Protein AF-N4WGN1-F1 (afdb_monomer)

Radius of gyration: 24.21 Å; Cα contacts (8 Å, |Δi|>4): 199; chains: 1; bounding box: 88×65×49 Å

Mean predicted aligned error: 12.46 Å

Organism: Cochliobolus heterostrophus (strain C4 / ATCC 48331 / race T) (NCBI:txid665024)

Sequence (224 aa):
MAHPKIPASVILSPRELKLYKRWQCLHANIRPNEQGYIPTAGEYEDFQQWLKRQDSGYFSDIFDDITGHIAPPTSGTNKSTSNSPVASVCQHTMHPTAAGQLQSRCPVCTIDMHVKYMHVLSQALENAGGRAPSCTLTSSEHQDTVYNAWCKGKIGALKELSVIENMAAQEAEWSARHPEESHEHAQTASKALDLYWAETTGRVEERSRPKRDSAVAFAEDTDF

Foldseek 3Di:
DPQPQQFCVLQDPPVLLVLLQVCCVVPVVDDNVNGRGHDALVSVVVSVVVVCVVVVDPPDPPPPVPVVPPDDPDPDDDDDPDLFDAAQQVRATADCVCRPPHHNDFLQVVLVSLLVLLVSLQVSLVVLPNDDDDPVDDRDPSNPSSVSSNVVSVVSNVVSLVVLVVQQVVSVVVCVVVVPDDPPRHRHSVVNNVVNCCSVVVVVPPPDDDPPPPDDDDDPPDDD

Structure (mmCIF, N/CA/C/O backbone):
data_AF-N4WGN1-F1
#
_entry.id   AF-N4WGN1-F1
#
loop_
_atom_site.group_PDB
_atom_site.id
_atom_site.type_symbol
_atom_site.label_atom_id
_atom_site.label_alt_id
_atom_site.label_comp_id
_atom_site.label_asym_id
_atom_site.label_entity_id
_atom_site.label_seq_id
_atom_site.pdbx_PDB_ins_code
_atom_site.Cartn_x
_atom_site.Cartn_y
_atom_site.Cartn_z
_atom_site.occupancy
_atom_site.B_iso_or_equiv
_atom_site.auth_seq_id
_atom_site.auth_comp_id
_atom_site.auth_asym_id
_atom_site.auth_atom_id
_atom_site.pdbx_PDB_model_num
ATOM 1 N N . MET A 1 1 ? -8.139 22.205 6.250 1.00 35.09 1 MET A N 1
ATOM 2 C CA . MET A 1 1 ? -9.170 21.351 6.878 1.00 35.09 1 MET A CA 1
ATOM 3 C C . MET A 1 1 ? -8.451 20.293 7.694 1.00 35.09 1 MET A C 1
ATOM 5 O O . MET A 1 1 ? -7.560 19.657 7.149 1.00 35.09 1 MET A O 1
ATOM 9 N N . ALA A 1 2 ? -8.734 20.172 8.994 1.00 41.25 2 ALA A N 1
ATOM 10 C CA . ALA A 1 2 ? -8.109 19.147 9.827 1.00 41.25 2 ALA A CA 1
ATOM 11 C C . ALA A 1 2 ? -8.547 17.770 9.313 1.00 41.25 2 ALA A C 1
ATOM 13 O O . ALA A 1 2 ? -9.744 17.509 9.221 1.00 41.25 2 ALA A O 1
ATOM 14 N N . HIS A 1 3 ? -7.600 16.917 8.920 1.00 51.19 3 HIS A N 1
ATOM 15 C CA . HIS A 1 3 ? -7.938 15.556 8.521 1.00 51.19 3 HIS A CA 1
ATOM 16 C C . HIS A 1 3 ? -8.582 14.850 9.722 1.00 51.19 3 HIS A C 1
ATOM 18 O O . HIS A 1 3 ? -7.967 14.839 10.795 1.00 51.19 3 HIS A O 1
ATOM 24 N N . PRO A 1 4 ? -9.800 14.296 9.586 1.00 66.75 4 PRO A N 1
ATOM 25 C CA . PRO A 1 4 ? -10.429 13.574 10.678 1.00 66.75 4 PRO A CA 1
ATOM 26 C C . PRO A 1 4 ? -9.499 12.441 11.109 1.00 66.75 4 PRO A C 1
ATOM 28 O O . PRO A 1 4 ? -8.963 11.696 10.283 1.00 66.75 4 PRO A O 1
ATOM 31 N N . LYS A 1 5 ? -9.245 12.355 12.414 1.00 85.50 5 LYS A N 1
ATOM 32 C CA . LYS A 1 5 ? -8.385 11.321 12.977 1.00 85.50 5 LYS A CA 1
ATOM 33 C C . LYS A 1 5 ? -9.174 10.011 13.027 1.00 85.50 5 LYS A C 1
ATOM 35 O O . LYS A 1 5 ? -9.940 9.776 13.955 1.00 85.50 5 LYS A O 1
ATOM 40 N N . ILE A 1 6 ? -9.026 9.191 11.991 1.00 91.56 6 ILE A N 1
ATOM 41 C CA . ILE A 1 6 ? -9.774 7.938 11.840 1.00 91.56 6 ILE A CA 1
ATOM 42 C C . ILE A 1 6 ? -9.165 6.863 12.752 1.00 91.56 6 ILE A C 1
ATOM 44 O O . ILE A 1 6 ? -7.964 6.602 12.633 1.00 91.56 6 ILE A O 1
ATOM 48 N N . PRO A 1 7 ? -9.938 6.227 13.648 1.00 93.50 7 PRO A N 1
ATOM 49 C CA . PRO A 1 7 ? -9.414 5.201 14.544 1.00 93.50 7 PRO A CA 1
ATOM 50 C C . PRO A 1 7 ? -9.049 3.914 13.787 1.00 93.50 7 PRO A C 1
ATOM 52 O O . PRO A 1 7 ? -9.767 3.473 12.893 1.00 93.50 7 PRO A O 1
ATOM 55 N N . ALA A 1 8 ? -7.956 3.258 14.184 1.00 94.12 8 ALA A N 1
ATOM 56 C CA . ALA A 1 8 ? -7.529 1.983 13.596 1.00 94.12 8 ALA A CA 1
ATOM 57 C C . ALA A 1 8 ? -8.477 0.814 13.912 1.00 94.12 8 ALA A C 1
ATOM 59 O O . ALA A 1 8 ? -8.426 -0.209 13.234 1.00 94.12 8 ALA A O 1
ATOM 60 N N . SER A 1 9 ? -9.379 0.968 14.890 1.00 93.94 9 SER A N 1
ATOM 61 C CA . SER A 1 9 ? -10.427 -0.016 15.207 1.00 93.94 9 SER A CA 1
ATOM 62 C C . SER A 1 9 ? -11.393 -0.285 14.050 1.00 93.94 9 SER A C 1
ATOM 64 O O . SER A 1 9 ? -12.179 -1.219 14.125 1.00 93.94 9 SER A O 1
ATOM 66 N N . VAL A 1 10 ? -11.355 0.535 12.995 1.00 93.50 10 VAL A N 1
ATOM 67 C CA . VAL A 1 10 ? -12.093 0.307 11.745 1.00 93.50 10 VAL A CA 1
ATOM 68 C C . VAL A 1 10 ? -11.624 -0.960 11.025 1.00 93.50 10 VAL A C 1
ATOM 70 O O . VAL A 1 10 ? -12.437 -1.630 10.399 1.00 93.50 10 VAL A O 1
ATOM 73 N N . ILE A 1 11 ? -10.329 -1.282 11.101 1.00 94.19 11 ILE A N 1
ATOM 74 C CA . ILE A 1 11 ? -9.733 -2.431 10.397 1.00 94.19 11 ILE A CA 1
ATOM 75 C C . ILE A 1 11 ? -9.047 -3.433 11.327 1.00 94.19 11 ILE A C 1
ATOM 77 O O . ILE A 1 11 ? -8.778 -4.554 10.912 1.00 94.19 11 ILE A O 1
ATOM 81 N N . LEU A 1 12 ? -8.736 -3.041 12.566 1.00 94.31 12 LEU A N 1
ATOM 82 C CA . LEU A 1 12 ? -8.074 -3.893 13.550 1.00 94.31 12 LEU A CA 1
ATOM 83 C C . LEU A 1 12 ? -9.066 -4.367 14.608 1.00 94.31 12 LEU A C 1
ATOM 85 O O . LEU A 1 12 ? -9.817 -3.568 15.175 1.00 94.31 12 LEU A O 1
ATOM 89 N N . SER A 1 13 ? -8.992 -5.649 14.962 1.00 92.81 13 SER A N 1
ATOM 90 C CA . SER A 1 13 ? -9.710 -6.182 16.119 1.00 92.81 13 SER A CA 1
ATOM 91 C C . SER A 1 13 ? -9.238 -5.526 17.431 1.00 92.81 13 SER A C 1
ATOM 93 O O . SER A 1 13 ? -8.125 -4.998 17.508 1.00 92.81 13 SER A O 1
ATOM 95 N N . PRO A 1 14 ? -10.012 -5.602 18.533 1.00 93.06 14 PRO A N 1
ATOM 96 C CA . PRO A 1 14 ? -9.581 -5.064 19.827 1.00 93.06 14 PRO A CA 1
ATOM 97 C C . PRO A 1 14 ? -8.246 -5.635 20.332 1.00 93.06 14 PRO A C 1
ATOM 99 O O . PRO A 1 14 ? -7.502 -4.941 21.030 1.00 93.06 14 PRO A O 1
ATOM 102 N N . ARG A 1 15 ? -7.927 -6.892 19.985 1.00 91.81 15 ARG A N 1
ATOM 103 C CA . ARG A 1 15 ? -6.642 -7.530 20.311 1.00 91.81 15 ARG A CA 1
ATOM 104 C C . ARG A 1 15 ? -5.514 -6.922 19.480 1.00 91.81 15 ARG A C 1
ATOM 106 O O . ARG A 1 15 ? -4.517 -6.485 20.051 1.00 91.81 15 ARG A O 1
ATOM 113 N N . GLU A 1 16 ? -5.689 -6.849 18.165 1.00 93.19 16 GLU A N 1
ATOM 114 C CA . GLU A 1 16 ? -4.695 -6.268 17.257 1.00 93.19 16 GLU A CA 1
ATOM 115 C C . GLU A 1 16 ? -4.473 -4.786 17.532 1.00 93.19 16 GLU A C 1
ATOM 117 O O . GLU A 1 16 ? -3.339 -4.338 17.497 1.00 93.19 16 GLU A O 1
ATOM 122 N N . LEU A 1 17 ? -5.505 -4.027 17.899 1.00 93.88 17 LEU A N 1
ATOM 123 C CA . LEU A 1 17 ? -5.371 -2.609 18.224 1.00 93.88 17 LEU A CA 1
ATOM 124 C C . LEU A 1 17 ? -4.451 -2.370 19.431 1.00 93.88 17 LEU A C 1
ATOM 126 O O . LEU A 1 17 ? -3.669 -1.418 19.434 1.00 93.88 17 LEU A O 1
ATOM 130 N N . LYS A 1 18 ? -4.520 -3.227 20.459 1.00 92.75 18 LYS A N 1
ATOM 131 C CA . LYS A 1 18 ? -3.599 -3.161 21.609 1.00 92.75 18 LYS A CA 1
ATOM 132 C C . LYS A 1 18 ? -2.160 -3.430 21.170 1.00 92.75 18 LYS A C 1
ATOM 134 O O . LYS A 1 18 ? -1.250 -2.710 21.576 1.00 92.75 18 LYS A O 1
ATOM 139 N N . LEU A 1 19 ? -1.970 -4.444 20.328 1.00 93.31 19 LEU A N 1
ATOM 140 C CA . LEU A 1 19 ? -0.666 -4.807 19.777 1.00 93.31 19 LEU A CA 1
ATOM 141 C C . LEU A 1 19 ? -0.118 -3.721 18.844 1.00 93.31 19 LEU A C 1
ATOM 143 O O . LEU A 1 19 ? 1.059 -3.392 18.925 1.00 93.31 19 LEU A O 1
ATOM 147 N N . TYR A 1 20 ? -0.973 -3.100 18.039 1.00 94.25 20 TYR A N 1
ATOM 148 C CA . TYR A 1 20 ? -0.612 -2.026 17.126 1.00 94.25 20 TYR A CA 1
ATOM 149 C C . TYR A 1 20 ? -0.161 -0.775 17.875 1.00 94.25 20 TYR A C 1
ATOM 151 O O . TYR A 1 20 ? 0.894 -0.234 17.570 1.00 94.25 20 TYR A O 1
ATOM 159 N N . LYS A 1 21 ? -0.879 -0.360 18.927 1.00 92.31 21 LYS A N 1
ATOM 160 C CA . LYS A 1 21 ? -0.432 0.747 19.794 1.00 92.31 21 LYS A CA 1
ATOM 161 C C . LYS A 1 21 ? 0.932 0.461 20.429 1.00 92.31 21 LYS A C 1
ATOM 163 O O . LYS A 1 21 ? 1.786 1.344 20.477 1.00 92.31 21 LYS A O 1
ATOM 168 N N . ARG A 1 22 ? 1.163 -0.781 20.876 1.00 91.00 22 ARG A N 1
ATOM 169 C CA . ARG A 1 22 ? 2.474 -1.215 21.383 1.00 91.00 22 ARG A CA 1
ATOM 170 C C . ARG A 1 22 ? 3.545 -1.123 20.295 1.00 91.00 22 ARG A C 1
ATOM 172 O O . ARG A 1 22 ? 4.608 -0.573 20.555 1.00 91.00 22 ARG A O 1
ATOM 179 N N . TRP A 1 23 ? 3.260 -1.611 19.092 1.00 93.12 23 TRP A N 1
ATOM 180 C CA . TRP A 1 23 ? 4.173 -1.522 17.955 1.00 93.12 23 TRP A CA 1
ATOM 181 C C . TRP A 1 23 ? 4.496 -0.063 17.596 1.00 93.12 23 TRP A C 1
ATOM 183 O O . TRP A 1 23 ? 5.668 0.279 17.475 1.00 93.12 23 TRP A O 1
ATOM 193 N N . GLN A 1 24 ? 3.501 0.829 17.546 1.00 92.94 24 GLN A N 1
ATOM 194 C CA . GLN A 1 24 ? 3.705 2.260 17.283 1.00 92.94 24 GLN A CA 1
ATOM 195 C C . GLN A 1 24 ? 4.613 2.923 18.328 1.00 92.94 24 GLN A C 1
ATOM 197 O O . GLN A 1 24 ? 5.459 3.747 17.981 1.00 92.94 24 GLN A O 1
ATOM 202 N N . CYS A 1 25 ? 4.458 2.545 19.600 1.00 88.25 25 CYS A N 1
ATOM 203 C CA . CYS A 1 25 ? 5.294 3.039 20.691 1.00 88.25 25 CYS A CA 1
ATOM 204 C C . CYS A 1 25 ? 6.756 2.581 20.574 1.00 88.25 25 CYS A C 1
ATOM 206 O O . CYS A 1 25 ? 7.651 3.313 20.983 1.00 88.25 25 CYS A O 1
ATOM 208 N N . LEU A 1 26 ? 6.994 1.374 20.055 1.00 87.12 26 LEU A N 1
ATOM 209 C CA . LEU A 1 26 ? 8.328 0.771 19.979 1.00 87.12 26 LEU A CA 1
ATOM 210 C C . LEU A 1 26 ? 9.065 1.096 18.675 1.00 87.12 26 LEU A C 1
ATOM 212 O O . LEU A 1 26 ? 10.285 1.219 18.685 1.00 87.12 26 LEU A O 1
ATOM 216 N N . HIS A 1 27 ? 8.340 1.205 17.561 1.00 83.75 27 HIS A N 1
ATOM 217 C CA . HIS A 1 27 ? 8.932 1.188 16.221 1.00 83.75 27 HIS A CA 1
ATOM 218 C C . HIS A 1 27 ? 8.622 2.429 15.382 1.00 83.75 27 HIS A C 1
ATOM 220 O O . HIS A 1 27 ? 9.388 2.741 14.477 1.00 83.75 27 HIS A O 1
ATOM 226 N N . ALA A 1 28 ? 7.539 3.155 15.673 1.00 76.12 28 ALA A N 1
ATOM 227 C CA . ALA A 1 28 ? 7.098 4.269 14.832 1.00 76.12 28 ALA A CA 1
ATOM 228 C C . ALA A 1 28 ? 7.427 5.657 15.414 1.00 76.12 28 ALA A C 1
ATOM 230 O O . ALA A 1 28 ? 7.180 6.664 14.757 1.00 76.12 28 ALA A O 1
ATOM 231 N N . ASN A 1 29 ? 7.970 5.738 16.640 1.00 73.50 29 ASN A N 1
ATOM 232 C CA . ASN A 1 29 ? 8.233 6.999 17.360 1.00 73.50 29 ASN A CA 1
ATOM 233 C C . ASN A 1 29 ? 7.021 7.957 17.391 1.00 73.50 29 ASN A C 1
ATOM 235 O O . ASN A 1 29 ? 7.167 9.177 17.494 1.00 73.50 29 ASN A O 1
ATOM 239 N N . ILE A 1 30 ? 5.808 7.403 17.305 1.00 80.38 30 ILE A N 1
ATOM 240 C CA . ILE A 1 30 ? 4.565 8.170 17.270 1.00 80.38 30 ILE A CA 1
ATOM 241 C C . ILE A 1 30 ? 4.235 8.634 18.685 1.00 80.38 30 ILE A C 1
ATOM 243 O O . ILE A 1 30 ? 4.228 7.845 19.640 1.00 80.38 30 ILE A O 1
ATOM 247 N N . ARG A 1 31 ? 3.911 9.923 18.817 1.00 81.62 31 ARG A N 1
ATOM 248 C CA . ARG A 1 31 ? 3.525 10.517 20.099 1.00 81.62 31 ARG A CA 1
ATOM 249 C C . ARG A 1 31 ? 2.298 9.800 20.672 1.00 81.62 31 ARG A C 1
ATOM 251 O O . ARG A 1 31 ? 1.398 9.446 19.913 1.00 81.62 31 ARG A O 1
ATOM 258 N N . PRO A 1 32 ? 2.170 9.651 22.001 1.00 80.75 32 PRO A N 1
ATOM 259 C CA . PRO A 1 32 ? 1.036 8.941 22.603 1.00 80.75 32 PRO A CA 1
ATOM 260 C C . PRO A 1 32 ? -0.354 9.447 22.167 1.00 80.75 32 PRO A C 1
ATOM 262 O O . PRO A 1 32 ? -1.299 8.670 22.078 1.00 80.75 32 PRO A O 1
ATOM 265 N N . ASN A 1 33 ? -0.483 10.739 21.848 1.00 82.56 33 ASN A N 1
ATOM 266 C CA . ASN A 1 33 ? -1.722 11.377 21.379 1.00 82.56 33 ASN A CA 1
ATOM 267 C C . ASN A 1 33 ? -2.035 11.155 19.879 1.00 82.56 33 ASN A C 1
ATOM 269 O O . ASN A 1 33 ? -3.104 11.552 19.400 1.00 82.56 33 ASN A O 1
ATOM 273 N N . GLU A 1 34 ? -1.104 10.553 19.145 1.00 83.94 34 GLU A N 1
ATOM 274 C CA . GLU A 1 34 ? -1.163 10.216 17.719 1.00 83.94 34 GLU A CA 1
ATOM 275 C C . GLU A 1 34 ? -1.257 8.693 17.495 1.00 83.94 34 GLU A C 1
ATOM 277 O O . GLU A 1 34 ? -1.354 8.231 16.361 1.00 83.94 34 GLU A O 1
ATOM 282 N N . GLN A 1 35 ? -1.282 7.900 18.570 1.00 88.12 35 GLN A N 1
ATOM 283 C CA . GLN A 1 35 ? -1.395 6.444 18.501 1.00 88.12 35 GLN A CA 1
ATOM 284 C C . GLN A 1 35 ? -2.842 5.970 18.321 1.00 88.12 35 GLN A C 1
ATOM 286 O O . GLN A 1 35 ? -3.801 6.590 18.784 1.00 88.12 35 GLN A O 1
ATOM 291 N N . GLY A 1 36 ? -3.002 4.797 17.705 1.00 89.94 36 GLY A N 1
ATOM 292 C CA . GLY A 1 36 ? -4.296 4.138 17.522 1.00 89.94 36 GLY A CA 1
ATOM 293 C C . GLY A 1 36 ? -5.150 4.688 16.381 1.00 89.94 36 GLY A C 1
ATOM 294 O O . GLY A 1 36 ? -6.318 4.309 16.279 1.00 89.94 36 GLY A O 1
ATOM 295 N N . TYR A 1 37 ? -4.591 5.548 15.529 1.00 93.50 37 TYR A N 1
ATOM 296 C CA . TYR A 1 37 ? -5.215 5.946 14.269 1.00 93.50 37 TYR A CA 1
ATOM 297 C C . TYR A 1 37 ? -4.831 5.011 13.136 1.00 93.50 37 TYR A C 1
ATOM 299 O O . TYR A 1 37 ? -3.880 4.241 13.239 1.00 93.50 37 TYR A O 1
ATOM 307 N N . ILE A 1 38 ? -5.617 5.075 12.069 1.00 93.88 38 ILE A N 1
ATOM 308 C CA . ILE A 1 38 ? -5.486 4.199 10.919 1.00 93.88 38 ILE A CA 1
ATOM 309 C C . ILE A 1 38 ? -4.063 4.241 10.318 1.00 93.88 38 ILE A C 1
ATOM 311 O O . ILE A 1 38 ? -3.572 5.341 10.037 1.00 93.88 38 ILE A O 1
ATOM 315 N N . PRO A 1 39 ? -3.418 3.075 10.109 1.00 93.69 39 PRO A N 1
ATOM 316 C CA . PRO A 1 39 ? -2.085 2.999 9.515 1.00 93.69 39 PRO A CA 1
ATOM 317 C C . PRO A 1 39 ? -2.084 3.462 8.056 1.00 93.69 39 PRO A C 1
ATOM 319 O O . PRO A 1 39 ? -3.102 3.426 7.370 1.00 93.69 39 PRO A O 1
ATOM 322 N N . THR A 1 40 ? -0.920 3.849 7.554 1.00 93.75 40 THR A N 1
ATOM 323 C CA . THR A 1 40 ? -0.604 3.812 6.120 1.00 93.75 40 THR A CA 1
ATOM 324 C C . THR A 1 40 ? -0.417 2.366 5.646 1.00 93.75 40 THR A C 1
ATOM 326 O O . THR A 1 40 ? -0.246 1.462 6.460 1.00 93.75 40 THR A O 1
ATOM 329 N N . ALA A 1 41 ? -0.414 2.122 4.332 1.00 95.12 41 ALA A N 1
ATOM 330 C CA . ALA A 1 41 ? -0.148 0.777 3.807 1.00 95.12 41 ALA A CA 1
ATOM 331 C C . ALA A 1 41 ? 1.227 0.245 4.270 1.00 95.12 41 ALA A C 1
ATOM 333 O O . ALA A 1 41 ? 1.318 -0.903 4.693 1.00 95.12 41 ALA A O 1
ATOM 334 N N . GLY A 1 42 ? 2.242 1.124 4.296 1.00 93.25 42 GLY A N 1
ATOM 335 C CA . GLY A 1 42 ? 3.575 0.877 4.866 1.00 93.25 42 GLY A CA 1
ATOM 336 C C . GLY A 1 42 ? 3.530 0.387 6.306 1.00 93.25 42 GLY A C 1
ATOM 337 O O . GLY A 1 42 ? 3.960 -0.723 6.604 1.00 93.25 42 GLY A O 1
ATOM 338 N N . GLU A 1 43 ? 2.946 1.200 7.186 1.00 93.31 43 GLU A N 1
ATOM 339 C CA . GLU A 1 43 ? 2.832 0.868 8.609 1.00 93.31 43 GLU A CA 1
ATOM 340 C C . GLU A 1 43 ? 1.997 -0.390 8.850 1.00 93.31 43 GLU A C 1
ATOM 342 O O . GLU A 1 43 ? 2.274 -1.138 9.783 1.00 93.31 43 GLU A O 1
ATOM 347 N N . TYR A 1 44 ? 0.961 -0.621 8.037 1.00 95.50 44 TYR A N 1
ATOM 348 C CA . TYR A 1 44 ? 0.146 -1.823 8.144 1.00 95.50 44 TYR A CA 1
ATOM 349 C C . TYR A 1 44 ? 0.971 -3.069 7.815 1.00 95.50 44 TYR A C 1
ATOM 351 O O . TYR A 1 44 ? 0.960 -4.012 8.598 1.00 95.50 44 TYR A O 1
ATOM 359 N N . GLU A 1 45 ? 1.724 -3.068 6.716 1.00 95.12 45 GLU A N 1
ATOM 360 C CA . GLU A 1 45 ? 2.589 -4.194 6.344 1.00 95.12 45 GLU A CA 1
ATOM 361 C C . GLU A 1 45 ? 3.705 -4.422 7.367 1.00 95.12 45 GLU A C 1
ATOM 363 O O . GLU A 1 45 ? 3.910 -5.557 7.794 1.00 95.12 45 GLU A O 1
ATOM 368 N N . ASP A 1 46 ? 4.371 -3.361 7.833 1.00 93.31 46 ASP A N 1
ATOM 369 C CA . ASP A 1 46 ? 5.397 -3.463 8.879 1.00 93.31 46 ASP A CA 1
ATOM 370 C C . ASP A 1 46 ? 4.826 -4.065 10.172 1.00 93.31 46 ASP A C 1
ATOM 372 O O . ASP A 1 46 ? 5.436 -4.940 10.795 1.00 93.31 46 ASP A O 1
ATOM 376 N N . PHE A 1 47 ? 3.620 -3.642 10.558 1.00 94.25 47 PHE A N 1
ATOM 377 C CA . PHE A 1 47 ? 2.916 -4.201 11.703 1.00 94.25 47 PHE A CA 1
ATOM 378 C C . PHE A 1 47 ? 2.533 -5.672 11.494 1.00 94.25 47 PHE A C 1
ATOM 380 O O . PHE A 1 47 ? 2.717 -6.479 12.404 1.00 94.25 47 PHE A O 1
ATOM 387 N N . GLN A 1 48 ? 2.039 -6.048 10.312 1.00 94.12 48 GLN A N 1
ATOM 388 C CA . GLN A 1 48 ? 1.694 -7.438 9.996 1.00 94.12 48 GLN A CA 1
ATOM 389 C C . GLN A 1 48 ? 2.928 -8.347 10.010 1.00 94.12 48 GLN A C 1
ATOM 391 O O . GLN A 1 48 ? 2.874 -9.464 10.525 1.00 94.12 48 GLN A O 1
ATOM 396 N N . GLN A 1 49 ? 4.067 -7.873 9.504 1.00 91.12 49 GLN A N 1
ATOM 397 C CA . GLN A 1 49 ? 5.332 -8.604 9.583 1.00 91.12 49 GLN A CA 1
ATOM 398 C C . GLN A 1 49 ? 5.805 -8.756 11.028 1.00 91.12 49 GLN A C 1
ATOM 400 O O . GLN A 1 49 ? 6.217 -9.844 11.430 1.00 91.12 49 GLN A O 1
ATOM 405 N N . TRP A 1 50 ? 5.698 -7.696 11.831 1.00 91.62 50 TRP A N 1
ATOM 406 C CA . TRP A 1 50 ? 6.002 -7.763 13.257 1.00 91.62 50 TRP A CA 1
ATOM 407 C C . TRP A 1 50 ? 5.090 -8.757 13.990 1.00 91.62 50 TRP A C 1
ATOM 409 O O . TRP A 1 50 ? 5.593 -9.576 14.755 1.00 91.62 50 TRP A O 1
ATOM 419 N N . LEU A 1 51 ? 3.781 -8.760 13.714 1.00 91.00 51 LEU A N 1
ATOM 420 C CA . LEU A 1 51 ? 2.844 -9.733 14.284 1.00 91.00 51 LEU A CA 1
ATOM 421 C C . LEU A 1 51 ? 3.233 -11.171 13.937 1.00 91.00 51 LEU A C 1
ATOM 423 O O . LEU A 1 51 ? 3.273 -12.010 14.832 1.00 91.00 51 LEU A O 1
ATOM 427 N N . LYS A 1 52 ? 3.576 -11.448 12.674 1.00 89.12 52 LYS A N 1
ATOM 428 C CA . LYS A 1 52 ? 4.014 -12.784 12.238 1.00 89.12 52 LYS A CA 1
ATOM 429 C C . LYS A 1 52 ? 5.252 -13.266 12.996 1.00 89.12 52 LYS A C 1
ATOM 431 O O . LYS A 1 52 ? 5.293 -14.425 13.382 1.00 89.12 52 LYS A O 1
ATOM 436 N N . ARG A 1 53 ? 6.218 -12.378 13.264 1.00 86.25 53 ARG A N 1
ATOM 437 C CA . ARG A 1 53 ? 7.418 -12.692 14.069 1.00 86.25 53 ARG A CA 1
ATOM 438 C C . ARG A 1 53 ? 7.108 -12.936 15.547 1.00 86.25 53 ARG A C 1
ATOM 440 O O . ARG A 1 53 ? 7.856 -13.618 16.230 1.00 86.25 53 ARG A O 1
ATOM 447 N N . GLN A 1 54 ? 6.036 -12.344 16.070 1.00 82.06 54 GLN A N 1
ATOM 448 C CA . GLN A 1 54 ? 5.592 -12.604 17.442 1.00 82.06 54 GLN A CA 1
ATOM 449 C C . GLN A 1 54 ? 4.794 -13.914 17.543 1.00 82.06 54 GLN A C 1
ATOM 451 O O . GLN A 1 54 ? 4.865 -14.594 18.563 1.00 82.06 54 GLN A O 1
ATOM 456 N N . ASP A 1 55 ? 4.034 -14.258 16.500 1.00 73.00 55 ASP A N 1
ATOM 457 C CA . ASP A 1 55 ? 3.190 -15.460 16.447 1.00 73.00 55 ASP A CA 1
ATOM 458 C C . ASP A 1 55 ? 3.964 -16.720 16.023 1.00 73.00 55 ASP A C 1
ATOM 460 O O . ASP A 1 55 ? 3.553 -17.832 16.343 1.00 73.00 55 ASP A O 1
ATOM 464 N N . SER A 1 56 ? 5.134 -16.570 15.387 1.00 63.56 56 SER A N 1
ATOM 465 C CA . SER A 1 56 ? 6.038 -17.682 15.043 1.00 63.56 56 SER A CA 1
ATOM 466 C C . SER A 1 56 ? 6.632 -18.406 16.259 1.00 63.56 56 SER A C 1
ATOM 468 O O . SER A 1 56 ? 7.320 -19.414 16.102 1.00 63.56 56 SER A O 1
ATOM 470 N N . GLY A 1 57 ? 6.313 -17.952 17.473 1.00 51.41 57 GLY A N 1
ATOM 471 C CA . GLY A 1 57 ? 6.645 -18.633 18.711 1.00 51.41 57 GLY A CA 1
ATOM 472 C C . GLY A 1 57 ? 8.111 -18.481 19.111 1.00 51.41 57 GLY A C 1
ATOM 473 O O . GLY A 1 57 ? 9.000 -18.189 18.323 1.00 51.41 57 GLY A O 1
ATOM 474 N N . TYR A 1 58 ? 8.329 -18.711 20.396 1.00 51.19 58 TYR A N 1
ATOM 475 C CA . TYR A 1 58 ? 9.547 -18.674 21.210 1.00 51.19 58 TYR A CA 1
ATOM 476 C C . TYR A 1 58 ? 10.775 -19.491 20.697 1.00 51.19 58 TYR A C 1
ATOM 478 O O . TYR A 1 58 ? 11.631 -19.842 21.500 1.00 51.19 58 TYR A O 1
ATOM 486 N N . PHE A 1 59 ? 10.898 -19.823 19.401 1.00 44.44 59 PHE A N 1
ATOM 487 C CA . PHE A 1 59 ? 11.8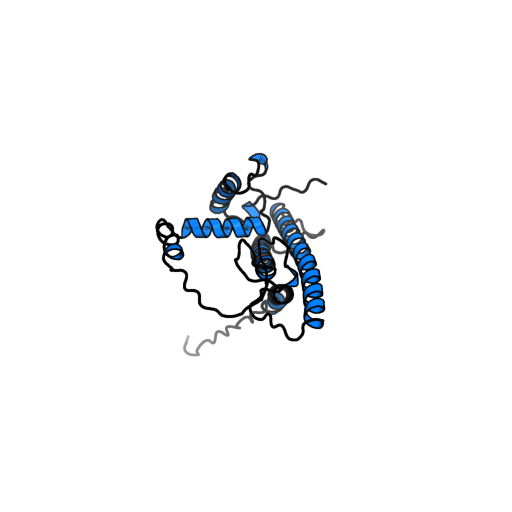92 -20.790 18.896 1.00 44.44 59 PHE A CA 1
ATOM 488 C C . PHE A 1 59 ? 12.588 -20.497 17.548 1.00 44.44 59 PHE A C 1
ATOM 490 O O . PHE A 1 59 ? 13.446 -21.292 17.171 1.00 44.44 59 PHE A O 1
ATOM 497 N N . SER A 1 60 ? 12.313 -19.407 16.823 1.00 47.59 60 SER A N 1
ATOM 498 C CA . SER A 1 60 ? 13.019 -19.135 15.546 1.00 47.59 60 SER A CA 1
ATOM 499 C C . SER A 1 60 ? 14.295 -18.291 15.681 1.00 47.59 60 SER A C 1
ATOM 501 O O . SER A 1 60 ? 15.206 -18.422 14.869 1.00 47.59 60 SER A O 1
ATOM 503 N N . ASP A 1 61 ? 14.424 -17.483 16.735 1.00 45.09 61 ASP A N 1
ATOM 504 C CA . ASP A 1 61 ? 15.445 -16.421 16.793 1.00 45.09 61 ASP A CA 1
ATOM 505 C C . ASP A 1 61 ? 16.783 -16.849 17.432 1.00 45.09 61 ASP A C 1
ATOM 507 O O . ASP A 1 61 ? 17.587 -16.002 17.813 1.00 45.09 61 ASP A O 1
ATOM 511 N N . ILE A 1 62 ? 17.053 -18.155 17.565 1.00 52.22 62 ILE A N 1
ATOM 512 C CA . ILE A 1 62 ? 18.354 -18.645 18.071 1.00 52.22 62 ILE A CA 1
ATOM 513 C C . ILE A 1 62 ? 19.248 -19.217 16.954 1.00 52.22 62 ILE A C 1
ATOM 515 O O . ILE A 1 62 ? 20.446 -19.370 17.176 1.00 52.22 62 ILE A O 1
ATOM 519 N N . PHE A 1 63 ? 18.739 -19.478 15.741 1.00 49.75 63 PHE A N 1
ATOM 520 C CA . PHE A 1 63 ? 19.529 -20.222 14.741 1.00 49.75 63 PHE A CA 1
ATOM 521 C C . PHE A 1 63 ? 19.698 -19.600 13.350 1.00 49.75 63 PHE A C 1
ATOM 523 O O . PHE A 1 63 ? 20.576 -20.065 12.625 1.00 49.75 63 PHE A O 1
ATOM 530 N N . ASP A 1 64 ? 18.995 -18.526 12.981 1.00 51.31 64 ASP A N 1
ATOM 531 C CA . ASP A 1 64 ? 19.192 -17.936 11.642 1.00 51.31 64 ASP A CA 1
ATOM 532 C C . ASP A 1 64 ? 20.399 -16.980 11.536 1.00 51.31 64 ASP A C 1
ATOM 534 O O . ASP A 1 64 ? 20.859 -16.699 10.430 1.00 51.31 64 ASP A O 1
ATOM 538 N N . ASP A 1 65 ? 20.990 -16.550 12.658 1.00 53.09 65 ASP A N 1
ATOM 539 C CA . ASP A 1 65 ? 22.108 -15.584 12.674 1.00 53.09 65 ASP A CA 1
ATOM 540 C C . ASP A 1 65 ? 23.514 -16.226 12.636 1.00 53.09 65 ASP A C 1
ATOM 542 O O . ASP A 1 65 ? 24.525 -15.534 12.647 1.00 53.09 65 ASP A O 1
ATOM 546 N N . ILE A 1 66 ? 23.633 -17.559 12.583 1.00 54.97 66 ILE A N 1
ATOM 547 C CA . ILE A 1 66 ? 24.957 -18.227 12.589 1.00 54.97 66 ILE A CA 1
ATOM 548 C C . ILE A 1 66 ? 25.283 -18.882 11.240 1.00 54.97 66 ILE A C 1
ATOM 550 O O . ILE A 1 66 ? 26.452 -18.993 10.861 1.00 54.97 66 ILE A O 1
ATOM 554 N N . THR A 1 67 ? 24.277 -19.248 10.447 1.00 56.69 67 THR A N 1
ATOM 555 C CA . THR A 1 67 ? 24.487 -19.970 9.181 1.00 56.69 67 THR A CA 1
ATOM 556 C C . THR A 1 67 ? 25.131 -19.092 8.097 1.00 56.69 67 THR A C 1
ATOM 558 O O . THR A 1 67 ? 25.855 -19.599 7.243 1.00 56.69 67 THR A O 1
ATOM 561 N N . GLY A 1 68 ? 24.953 -17.766 8.167 1.00 54.50 68 GLY A N 1
ATOM 562 C CA . GLY A 1 68 ? 25.567 -16.803 7.241 1.00 54.50 68 GLY A CA 1
ATOM 563 C C . GLY A 1 68 ? 27.057 -16.515 7.484 1.00 54.50 68 GLY A C 1
ATOM 564 O O . GLY A 1 68 ? 27.716 -15.962 6.606 1.00 54.50 68 GLY A O 1
ATOM 565 N N . HIS A 1 69 ? 27.614 -16.907 8.636 1.00 57.09 69 HIS A N 1
ATOM 566 C CA . HIS A 1 69 ? 28.994 -16.581 9.026 1.00 57.09 69 HIS A CA 1
ATOM 567 C C . HIS A 1 69 ? 29.997 -17.741 8.873 1.00 57.09 69 HIS A C 1
ATOM 569 O O . HIS A 1 69 ? 31.179 -17.558 9.161 1.00 57.09 69 HIS A O 1
ATOM 575 N N . ILE A 1 70 ? 29.563 -18.920 8.403 1.00 57.84 70 ILE A N 1
ATOM 576 C CA . ILE A 1 70 ? 30.410 -20.132 8.290 1.00 57.84 70 ILE A CA 1
ATOM 577 C C . ILE A 1 70 ? 30.787 -20.465 6.829 1.00 57.84 70 ILE A C 1
ATOM 579 O O . ILE A 1 70 ? 31.493 -21.437 6.571 1.00 57.84 70 ILE A O 1
ATOM 583 N N . ALA A 1 71 ? 30.398 -19.655 5.841 1.00 44.66 71 ALA A N 1
ATOM 584 C CA . ALA A 1 71 ? 30.884 -19.853 4.475 1.00 44.66 71 ALA A CA 1
ATOM 585 C C . ALA A 1 71 ? 32.295 -19.240 4.305 1.00 44.66 71 ALA A C 1
ATOM 587 O O . ALA A 1 71 ? 32.451 -18.026 4.463 1.00 44.66 71 ALA A O 1
ATOM 588 N N . PRO A 1 72 ? 33.334 -20.028 3.958 1.00 47.88 72 PRO A N 1
ATOM 589 C CA . PRO A 1 72 ? 34.619 -19.468 3.560 1.00 47.88 72 PRO A CA 1
ATOM 590 C C . PRO A 1 72 ? 34.455 -18.688 2.245 1.00 47.88 72 PRO A C 1
ATOM 592 O O . PRO A 1 72 ? 33.654 -19.100 1.398 1.00 47.88 72 PRO A O 1
ATOM 595 N N . PRO A 1 73 ? 35.223 -17.603 2.019 1.00 46.50 73 PRO A N 1
ATOM 596 C CA . PRO A 1 73 ? 35.187 -16.860 0.768 1.00 46.50 73 PRO A CA 1
ATOM 597 C C . PRO A 1 73 ? 35.773 -17.738 -0.340 1.00 46.50 73 PRO A C 1
ATOM 599 O O . PRO A 1 73 ? 36.978 -17.763 -0.584 1.00 46.50 73 PRO A O 1
ATOM 602 N N . THR A 1 74 ? 34.917 -18.508 -1.002 1.00 44.47 74 THR A N 1
ATOM 603 C CA . THR A 1 74 ? 35.272 -19.195 -2.236 1.00 44.47 74 THR A CA 1
ATOM 604 C C . THR A 1 74 ? 35.068 -18.211 -3.372 1.00 44.47 74 THR A C 1
ATOM 606 O O . THR A 1 74 ? 33.967 -17.976 -3.860 1.00 44.47 74 THR A O 1
ATOM 609 N N . SER A 1 75 ? 36.180 -17.589 -3.750 1.00 53.38 75 SER A N 1
ATOM 610 C CA . SER A 1 7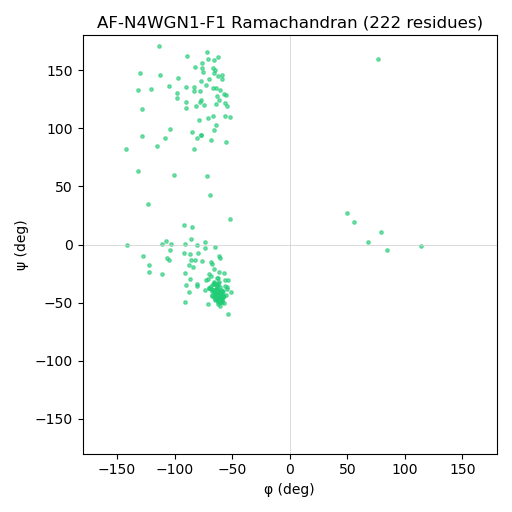5 ? 36.361 -16.828 -4.978 1.00 53.38 75 SER A CA 1
ATOM 611 C C . SER A 1 75 ? 36.020 -17.710 -6.184 1.00 53.38 75 SER A C 1
ATOM 613 O O . SER A 1 75 ? 36.879 -18.393 -6.735 1.00 53.38 75 SER A O 1
ATOM 615 N N . GLY A 1 76 ? 34.745 -17.719 -6.562 1.00 40.09 76 GLY A N 1
ATOM 616 C CA . GLY A 1 76 ? 34.224 -18.320 -7.783 1.00 40.09 76 GLY A CA 1
ATOM 617 C C . GLY A 1 76 ? 33.820 -17.217 -8.747 1.00 40.09 76 GLY A C 1
ATOM 618 O O . GLY A 1 76 ? 32.711 -16.697 -8.692 1.00 40.09 76 GLY A O 1
ATOM 619 N N . THR A 1 77 ? 34.751 -16.831 -9.609 1.00 51.09 77 THR A N 1
ATOM 620 C CA . THR A 1 77 ? 34.565 -15.920 -10.736 1.00 51.09 77 THR A CA 1
ATOM 621 C C . THR A 1 77 ? 33.394 -16.364 -11.614 1.00 51.09 77 THR A C 1
ATOM 623 O O . THR A 1 77 ? 33.530 -17.316 -12.372 1.00 51.09 77 THR A O 1
ATOM 626 N N . ASN A 1 78 ? 32.292 -15.615 -11.585 1.00 37.75 78 ASN A N 1
ATOM 627 C CA . ASN A 1 78 ? 31.392 -15.468 -12.724 1.00 37.75 78 ASN A CA 1
ATOM 628 C C . ASN A 1 78 ? 31.174 -13.971 -12.954 1.00 37.75 78 ASN A C 1
ATOM 630 O O . ASN A 1 78 ? 30.692 -13.247 -12.088 1.00 37.75 78 ASN A O 1
ATOM 634 N N . LYS A 1 79 ? 31.611 -13.496 -14.122 1.00 46.97 79 LYS A N 1
ATOM 635 C CA . LYS A 1 79 ? 31.357 -12.143 -14.617 1.00 46.97 79 LYS A CA 1
ATOM 636 C C . LYS A 1 79 ? 29.847 -11.902 -14.648 1.00 46.97 79 LYS A C 1
ATOM 638 O O . LYS A 1 79 ? 29.154 -12.454 -15.496 1.00 46.97 79 LYS A O 1
ATOM 643 N N . SER A 1 80 ? 29.351 -11.042 -13.772 1.00 40.19 80 SER A N 1
ATOM 644 C CA . SER A 1 80 ? 28.022 -10.446 -13.898 1.00 40.19 80 SER A CA 1
ATOM 645 C C . SER A 1 80 ? 28.129 -9.002 -13.437 1.00 40.19 80 SER A C 1
ATOM 647 O O . SER A 1 80 ? 27.878 -8.657 -12.290 1.00 40.19 80 SER A O 1
ATOM 649 N N . THR A 1 81 ? 28.592 -8.149 -14.343 1.00 43.97 81 THR A N 1
ATOM 650 C CA . THR A 1 81 ? 28.555 -6.692 -14.214 1.00 43.97 81 THR A CA 1
ATOM 651 C C . THR A 1 81 ? 27.121 -6.187 -14.373 1.00 43.97 81 THR A C 1
ATOM 653 O O . THR A 1 81 ? 26.847 -5.405 -15.275 1.00 43.97 81 THR A O 1
ATOM 656 N N . SER A 1 82 ? 26.186 -6.634 -13.535 1.00 55.12 82 SER A N 1
ATOM 657 C CA . SER A 1 82 ? 24.885 -5.973 -13.420 1.00 55.12 82 SER A CA 1
ATOM 658 C C . SER A 1 82 ? 24.894 -5.162 -12.133 1.00 55.12 82 SER A C 1
ATOM 660 O O . SER A 1 82 ? 24.695 -5.703 -11.046 1.00 55.12 82 SER A O 1
ATOM 662 N N . ASN A 1 83 ? 25.144 -3.858 -12.255 1.00 67.56 83 ASN A N 1
ATOM 663 C CA . ASN A 1 83 ? 25.019 -2.867 -11.181 1.00 67.56 83 ASN A CA 1
ATOM 664 C C . ASN A 1 83 ? 23.540 -2.640 -10.796 1.00 67.56 83 ASN A C 1
ATOM 666 O O . ASN A 1 83 ? 23.094 -1.502 -10.654 1.00 67.56 83 ASN A O 1
ATOM 670 N N . SER A 1 84 ? 22.750 -3.708 -10.697 1.00 79.88 84 SER A N 1
ATOM 671 C CA . SER A 1 84 ? 21.322 -3.621 -10.430 1.00 79.88 84 SER A CA 1
ATOM 672 C C . SER A 1 84 ? 21.102 -3.353 -8.940 1.00 79.88 84 SER A C 1
ATOM 674 O O . SER A 1 84 ? 21.583 -4.122 -8.103 1.00 79.88 84 SER A O 1
ATOM 676 N N . PRO A 1 85 ? 20.402 -2.268 -8.577 1.00 89.81 85 PRO A N 1
ATOM 677 C CA . PRO A 1 85 ? 20.163 -1.912 -7.183 1.00 89.81 85 PRO A CA 1
ATOM 678 C C . PRO A 1 85 ? 19.256 -2.937 -6.491 1.00 89.81 85 PRO A C 1
ATOM 680 O O . PRO A 1 85 ? 18.403 -3.564 -7.121 1.00 89.81 85 PRO A O 1
ATOM 683 N N . VAL A 1 86 ? 19.416 -3.085 -5.174 1.00 91.50 86 VAL A N 1
ATOM 684 C CA . VAL A 1 86 ? 18.627 -4.002 -4.336 1.00 91.50 86 VAL A CA 1
ATOM 685 C C . VAL A 1 86 ? 17.894 -3.205 -3.261 1.00 91.50 86 VAL A C 1
ATOM 687 O O . VAL A 1 86 ? 18.483 -2.337 -2.617 1.00 91.50 86 VAL A O 1
ATOM 690 N N . ALA A 1 87 ? 16.606 -3.490 -3.069 1.00 91.75 87 ALA A N 1
ATOM 691 C CA . ALA A 1 87 ? 15.790 -2.836 -2.048 1.00 91.75 87 ALA A CA 1
ATOM 692 C C . ALA A 1 87 ? 16.158 -3.316 -0.632 1.00 91.75 87 ALA A C 1
ATOM 694 O O . ALA A 1 87 ? 16.328 -4.513 -0.407 1.00 91.75 87 ALA A O 1
ATOM 695 N N . SER A 1 88 ? 16.242 -2.407 0.343 1.00 90.50 88 SER A N 1
ATOM 696 C CA . SER A 1 88 ? 16.814 -2.737 1.662 1.00 90.50 88 SER A CA 1
ATOM 697 C C . SER A 1 88 ? 15.930 -3.618 2.552 1.00 90.50 88 SER A C 1
ATOM 699 O O . SER A 1 88 ? 16.457 -4.398 3.341 1.00 90.50 88 SER A O 1
ATOM 701 N N . VAL A 1 89 ? 14.602 -3.521 2.435 1.00 89.56 89 VAL A N 1
ATOM 702 C CA . VAL A 1 89 ? 13.650 -4.279 3.267 1.00 89.56 89 VAL A CA 1
ATOM 703 C C . VAL A 1 89 ? 13.282 -5.608 2.619 1.00 89.56 89 VAL A C 1
ATOM 705 O O . VAL A 1 89 ? 13.326 -6.640 3.279 1.00 89.56 89 VAL A O 1
ATOM 708 N N . CYS A 1 90 ? 12.909 -5.604 1.336 1.00 90.94 90 CYS A N 1
ATOM 709 C CA . CYS A 1 90 ? 12.456 -6.821 0.651 1.00 90.94 90 CYS A CA 1
ATOM 710 C C . CYS A 1 90 ? 13.575 -7.590 -0.063 1.00 90.94 90 CYS A C 1
ATOM 712 O O . CYS A 1 90 ? 13.309 -8.665 -0.584 1.00 90.94 90 CYS A O 1
ATOM 714 N N . GLN A 1 91 ? 14.794 -7.038 -0.125 1.00 92.19 91 GLN A N 1
ATOM 715 C CA . GLN A 1 91 ? 15.981 -7.654 -0.741 1.00 92.19 91 GLN A CA 1
ATOM 716 C C . GLN A 1 91 ? 15.808 -8.077 -2.209 1.00 92.19 91 GLN A C 1
ATOM 718 O O . GLN A 1 91 ? 16.583 -8.865 -2.744 1.00 92.19 91 GLN A O 1
ATOM 723 N N . HIS A 1 92 ? 14.814 -7.517 -2.896 1.00 93.31 92 HIS A N 1
ATOM 724 C CA . HIS A 1 92 ? 14.593 -7.779 -4.308 1.00 93.31 92 HIS A CA 1
ATOM 725 C C . HIS A 1 92 ? 15.489 -6.900 -5.178 1.00 93.31 92 HIS A C 1
ATOM 727 O O . HIS A 1 92 ? 15.584 -5.687 -4.964 1.00 93.31 92 HIS A O 1
ATOM 733 N N . THR A 1 93 ? 16.089 -7.513 -6.196 1.00 93.50 93 THR A N 1
ATOM 734 C CA . THR A 1 93 ? 16.785 -6.812 -7.277 1.00 93.50 93 THR A CA 1
ATOM 735 C C . THR A 1 93 ? 15.796 -5.963 -8.071 1.00 93.50 93 THR A C 1
ATOM 737 O O . THR A 1 93 ? 14.711 -6.427 -8.419 1.00 93.50 93 THR A O 1
ATOM 740 N N . MET A 1 94 ? 16.165 -4.723 -8.367 1.00 92.75 94 MET A N 1
ATOM 741 C CA . MET A 1 94 ? 15.367 -3.762 -9.128 1.00 92.75 94 MET A CA 1
ATOM 742 C C . MET A 1 94 ? 16.035 -3.438 -10.467 1.00 92.75 94 MET A C 1
ATOM 744 O O . MET A 1 94 ? 17.176 -3.826 -10.726 1.00 92.75 94 MET A O 1
ATOM 748 N N . HIS A 1 95 ? 15.307 -2.727 -11.326 1.00 91.56 95 HIS A N 1
ATOM 749 C CA . HIS A 1 95 ? 15.811 -2.292 -12.623 1.00 91.56 95 HIS A CA 1
ATOM 750 C C . HIS A 1 95 ? 17.024 -1.343 -12.476 1.00 91.56 95 HIS A C 1
ATOM 752 O O . HIS A 1 95 ? 17.038 -0.527 -11.546 1.00 91.56 95 HIS A O 1
ATOM 758 N N . PRO A 1 96 ? 18.023 -1.381 -13.382 1.00 90.19 96 PRO A N 1
ATOM 759 C CA . PRO A 1 96 ? 19.202 -0.507 -13.315 1.00 90.19 96 PRO A CA 1
ATOM 760 C C . PRO A 1 96 ? 18.898 0.997 -13.295 1.00 90.19 96 PRO A C 1
ATOM 762 O O . PRO A 1 96 ? 19.685 1.774 -12.765 1.00 90.19 96 PRO A O 1
ATOM 765 N N . THR A 1 97 ? 17.747 1.430 -13.813 1.00 89.62 97 THR A N 1
ATOM 766 C CA . THR A 1 97 ? 17.297 2.838 -13.744 1.00 89.62 97 THR A CA 1
ATOM 767 C C . THR A 1 97 ? 17.094 3.335 -12.315 1.00 89.62 97 THR A C 1
ATOM 769 O O . THR A 1 97 ? 17.189 4.534 -12.069 1.00 89.62 97 THR A O 1
ATOM 772 N N . ALA A 1 98 ? 16.864 2.432 -11.359 1.00 86.44 98 ALA A N 1
ATOM 773 C CA . ALA A 1 98 ? 16.784 2.770 -9.943 1.00 86.44 98 ALA A CA 1
ATOM 774 C C . ALA A 1 98 ? 18.172 2.913 -9.284 1.00 86.44 98 ALA A C 1
ATOM 776 O O . ALA A 1 98 ? 18.259 3.151 -8.076 1.00 86.44 98 ALA A O 1
ATOM 777 N N . ALA A 1 99 ? 19.274 2.724 -10.025 1.00 83.94 99 ALA A N 1
ATOM 778 C CA . ALA A 1 99 ? 20.615 2.807 -9.461 1.00 83.94 99 ALA A CA 1
ATOM 779 C C . ALA A 1 99 ? 20.863 4.208 -8.883 1.00 83.94 99 ALA A C 1
ATOM 781 O O . ALA A 1 99 ? 20.554 5.226 -9.498 1.00 83.94 99 ALA A O 1
ATOM 782 N N . GLY A 1 100 ? 21.407 4.259 -7.666 1.00 78.12 100 GLY A N 1
ATOM 783 C CA . GLY A 1 100 ? 21.612 5.510 -6.929 1.00 78.12 100 GLY A CA 1
ATOM 784 C C . GLY A 1 100 ? 20.393 6.006 -6.142 1.00 78.12 100 GLY A C 1
ATOM 785 O O . GLY A 1 100 ? 20.528 6.967 -5.387 1.00 78.12 100 GLY A O 1
ATOM 786 N N . GLN A 1 101 ? 19.231 5.350 -6.242 1.00 80.69 101 GLN A N 1
ATOM 787 C CA . GLN A 1 101 ? 18.078 5.631 -5.385 1.00 80.69 101 GLN A CA 1
ATOM 788 C C . GLN A 1 101 ? 18.011 4.641 -4.216 1.00 80.69 101 GLN A C 1
ATOM 790 O O . GLN A 1 101 ? 17.981 3.426 -4.402 1.00 80.69 101 GLN A O 1
ATOM 795 N N . LEU A 1 102 ? 17.947 5.164 -2.989 1.00 81.25 102 LEU A N 1
ATOM 796 C CA . LEU A 1 102 ? 17.707 4.355 -1.795 1.00 81.25 102 LEU A CA 1
ATOM 797 C C . LEU A 1 102 ? 16.208 4.067 -1.673 1.00 81.25 102 LEU A C 1
ATOM 799 O O . LEU A 1 102 ? 15.467 4.852 -1.083 1.00 81.25 102 LEU A O 1
ATOM 803 N N . GLN A 1 103 ? 15.760 2.943 -2.232 1.00 87.44 103 GLN A N 1
ATOM 804 C CA . GLN A 1 103 ? 14.394 2.460 -2.034 1.00 87.44 103 GLN A CA 1
ATOM 805 C C . GLN A 1 103 ? 14.356 1.387 -0.944 1.00 87.44 103 GLN A C 1
ATOM 807 O O . GLN A 1 103 ? 15.127 0.425 -0.952 1.00 87.44 103 GLN A O 1
ATOM 812 N N . SER A 1 104 ? 13.434 1.548 0.007 1.00 89.56 104 SER A N 1
ATOM 813 C CA . SER A 1 104 ? 13.218 0.552 1.058 1.00 89.56 104 SER A CA 1
ATOM 814 C C . SER A 1 104 ? 12.587 -0.724 0.502 1.00 89.56 104 SER A C 1
ATOM 816 O O . SER A 1 104 ? 12.954 -1.824 0.904 1.00 89.56 104 SER A O 1
ATOM 818 N N . ARG A 1 105 ? 11.670 -0.596 -0.460 1.00 94.06 105 ARG A N 1
ATOM 819 C CA . ARG A 1 105 ? 10.953 -1.697 -1.114 1.00 94.06 105 ARG A CA 1
ATOM 820 C C . ARG A 1 105 ? 11.022 -1.536 -2.626 1.00 94.06 105 ARG A C 1
ATOM 822 O O . ARG A 1 105 ? 11.027 -0.412 -3.114 1.00 94.06 105 ARG A O 1
ATOM 829 N N . CYS A 1 106 ? 11.049 -2.653 -3.350 1.00 94.81 106 CYS A N 1
ATOM 830 C CA . CYS A 1 106 ? 10.935 -2.629 -4.805 1.00 94.81 106 CYS A CA 1
ATOM 831 C C . CYS A 1 106 ? 9.507 -2.246 -5.245 1.00 94.81 106 CYS A C 1
ATOM 833 O O . CYS A 1 106 ? 8.565 -2.441 -4.467 1.00 94.81 106 CYS A O 1
ATOM 835 N N . PRO A 1 107 ? 9.314 -1.781 -6.496 1.00 95.75 107 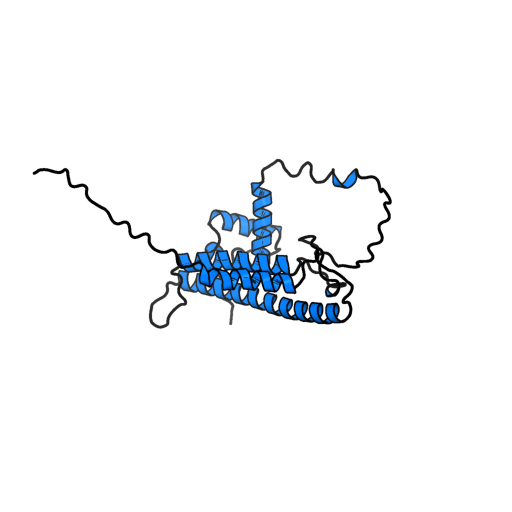PRO A N 1
ATOM 836 C CA . PRO A 1 107 ? 8.001 -1.388 -7.017 1.00 95.75 107 PRO A CA 1
ATOM 837 C C . PRO A 1 107 ? 6.908 -2.444 -6.816 1.00 95.75 107 PRO A C 1
ATOM 839 O O . PRO A 1 107 ? 5.791 -2.121 -6.414 1.00 95.75 107 PRO A O 1
ATOM 842 N N . VAL A 1 108 ? 7.246 -3.720 -7.027 1.00 96.06 108 VAL A N 1
ATOM 843 C CA . VAL A 1 108 ? 6.307 -4.842 -6.887 1.00 96.06 108 VAL A CA 1
ATOM 844 C C . VAL A 1 108 ? 5.845 -5.007 -5.438 1.00 96.06 108 VAL A C 1
ATOM 846 O O . VAL A 1 108 ? 4.645 -5.086 -5.188 1.00 96.06 108 VAL A O 1
ATOM 849 N N . CYS A 1 109 ? 6.764 -4.988 -4.467 1.00 95.81 109 CYS A N 1
ATOM 850 C CA . CYS A 1 109 ? 6.405 -5.065 -3.048 1.00 95.81 109 CYS A CA 1
ATOM 851 C C . CYS A 1 109 ? 5.618 -3.838 -2.574 1.00 95.81 109 CYS A C 1
ATOM 853 O O . CYS A 1 109 ? 4.755 -3.970 -1.707 1.00 95.81 109 CYS A O 1
ATOM 855 N N . THR A 1 110 ? 5.901 -2.656 -3.128 1.00 96.50 110 THR A N 1
ATOM 856 C CA . THR A 1 110 ? 5.136 -1.441 -2.831 1.00 96.50 110 THR A CA 1
ATOM 857 C C . THR A 1 110 ? 3.680 -1.604 -3.269 1.00 96.50 110 THR A C 1
ATOM 859 O O . THR A 1 110 ? 2.782 -1.430 -2.446 1.00 96.50 110 THR A O 1
ATOM 862 N N . ILE A 1 111 ? 3.417 -2.015 -4.515 1.00 96.44 111 ILE A N 1
ATOM 863 C CA . ILE A 1 111 ? 2.039 -2.241 -4.983 1.00 96.44 111 ILE A CA 1
ATOM 864 C C . ILE A 1 111 ? 1.353 -3.366 -4.214 1.00 96.44 111 ILE A C 1
ATOM 866 O O . ILE A 1 111 ? 0.222 -3.175 -3.774 1.00 96.44 111 ILE A O 1
ATOM 870 N N . ASP A 1 112 ? 2.012 -4.510 -4.025 1.00 95.94 112 ASP A N 1
ATOM 871 C CA . ASP A 1 112 ? 1.439 -5.669 -3.328 1.00 95.94 112 ASP A CA 1
ATOM 872 C C . ASP A 1 112 ? 0.945 -5.302 -1.917 1.00 95.94 112 ASP A C 1
ATOM 874 O O . ASP A 1 112 ? -0.177 -5.620 -1.519 1.00 95.94 112 ASP A O 1
ATOM 878 N N . MET A 1 113 ? 1.732 -4.519 -1.182 1.00 95.94 113 MET A N 1
ATOM 879 C CA . MET A 1 113 ? 1.332 -3.966 0.109 1.00 95.94 113 MET A CA 1
ATOM 880 C C . MET A 1 113 ? 0.094 -3.060 0.007 1.00 95.94 113 MET A C 1
ATOM 882 O O . MET A 1 113 ? -0.835 -3.184 0.810 1.00 95.94 113 MET A O 1
ATOM 886 N N . HIS A 1 114 ? 0.056 -2.145 -0.966 1.00 97.00 114 HIS A N 1
ATOM 887 C CA . HIS A 1 114 ? -1.098 -1.266 -1.174 1.00 97.00 114 HIS A CA 1
ATOM 888 C C . HIS A 1 114 ? -2.356 -2.048 -1.558 1.00 97.00 114 HIS A C 1
ATOM 890 O O . HIS A 1 114 ? -3.441 -1.741 -1.067 1.00 97.00 114 HIS A O 1
ATOM 896 N N . VAL A 1 115 ? -2.207 -3.083 -2.379 1.00 95.69 115 VAL A N 1
ATOM 897 C CA . VAL A 1 115 ? -3.263 -4.017 -2.765 1.00 95.69 115 VAL A CA 1
ATOM 898 C C . VAL A 1 115 ? -3.823 -4.746 -1.542 1.00 95.69 115 VAL A C 1
ATOM 900 O O . VAL A 1 115 ? -5.030 -4.686 -1.292 1.00 95.69 115 VAL A O 1
ATOM 903 N N . LYS A 1 116 ? -2.961 -5.366 -0.725 1.00 95.44 116 LYS A N 1
ATOM 904 C CA . LYS A 1 116 ? -3.360 -6.053 0.515 1.00 95.44 116 LYS A CA 1
ATOM 905 C C . LYS A 1 116 ? -4.079 -5.109 1.468 1.00 95.44 116 LYS A C 1
ATOM 907 O O . LYS A 1 116 ? -5.143 -5.434 1.994 1.00 95.44 116 LYS A O 1
ATOM 912 N N . TYR A 1 117 ? -3.533 -3.911 1.649 1.00 97.06 117 TYR A N 1
ATOM 913 C CA . TYR A 1 117 ? -4.129 -2.900 2.509 1.00 97.06 117 TYR A CA 1
ATOM 914 C C . TYR A 1 117 ? -5.506 -2.443 1.999 1.00 97.06 117 TYR A C 1
ATOM 916 O O . TYR A 1 117 ? -6.464 -2.345 2.770 1.00 97.06 117 TYR A O 1
ATOM 924 N N . MET A 1 118 ? -5.650 -2.242 0.687 1.00 96.06 118 MET A N 1
ATOM 925 C CA . MET A 1 118 ? -6.937 -1.920 0.068 1.00 96.06 118 MET A CA 1
ATOM 926 C C . MET A 1 118 ? -7.950 -3.057 0.173 1.00 96.06 118 MET A C 1
ATOM 928 O O . MET A 1 118 ? -9.145 -2.780 0.303 1.00 96.06 118 MET A O 1
ATOM 932 N N . HIS A 1 119 ? -7.512 -4.317 0.160 1.00 94.94 119 HIS A N 1
ATOM 933 C CA . HIS A 1 119 ? -8.402 -5.452 0.378 1.00 94.94 119 HIS A CA 1
ATOM 934 C C . HIS A 1 119 ? -9.020 -5.416 1.780 1.00 94.94 119 HIS A C 1
ATOM 936 O O . HIS A 1 119 ? -10.241 -5.507 1.908 1.00 94.94 119 HIS A O 1
ATOM 942 N N . VAL A 1 120 ? -8.200 -5.181 2.807 1.00 95.94 120 VAL A N 1
ATOM 943 C CA . VAL A 1 120 ? -8.645 -5.064 4.206 1.00 95.94 120 VAL A CA 1
ATOM 944 C C . VAL A 1 120 ? -9.630 -3.908 4.377 1.00 95.94 120 VAL A C 1
ATOM 946 O O . VAL A 1 120 ? -10.691 -4.070 4.980 1.00 95.94 120 VAL A O 1
ATOM 949 N N . LEU A 1 121 ? -9.330 -2.744 3.793 1.00 95.25 121 LEU A N 1
ATOM 950 C CA . LEU A 1 121 ? -10.233 -1.592 3.828 1.00 95.25 121 LEU A CA 1
ATOM 951 C C . LEU A 1 121 ? -11.551 -1.855 3.098 1.00 95.25 121 LEU A C 1
ATOM 953 O O . LEU A 1 121 ? -12.604 -1.414 3.552 1.00 95.25 121 LEU A O 1
ATOM 957 N N . SER A 1 122 ? -11.499 -2.557 1.966 1.00 93.88 122 SER A N 1
ATOM 958 C CA . SER A 1 122 ? -12.698 -2.893 1.194 1.00 93.88 122 SER A CA 1
ATOM 959 C C . SER A 1 122 ? -13.574 -3.880 1.960 1.00 93.88 122 SER A C 1
ATOM 961 O O . SER A 1 122 ? -14.781 -3.684 2.024 1.00 93.88 122 SER A O 1
ATOM 963 N N . GLN A 1 123 ? -12.977 -4.870 2.628 1.00 93.56 123 GLN A N 1
ATOM 964 C CA . GLN A 1 123 ? -13.705 -5.790 3.501 1.00 93.56 123 GLN A CA 1
ATOM 965 C C . GLN A 1 123 ? -14.351 -5.058 4.686 1.00 93.56 123 GLN A C 1
ATOM 967 O O . GLN A 1 123 ? -15.516 -5.299 4.999 1.00 93.56 123 GLN A O 1
ATOM 972 N N . ALA A 1 124 ? -13.633 -4.128 5.325 1.00 93.19 124 ALA A N 1
ATOM 973 C CA . ALA A 1 124 ? -14.200 -3.302 6.389 1.00 93.19 124 ALA A CA 1
ATOM 974 C C . ALA A 1 124 ? -15.388 -2.466 5.883 1.00 93.19 124 ALA A C 1
ATOM 976 O O . ALA A 1 124 ? -16.419 -2.393 6.551 1.00 93.19 124 ALA A O 1
ATOM 977 N N . LEU A 1 125 ? -15.274 -1.876 4.687 1.00 92.38 125 LEU A N 1
ATOM 978 C CA . LEU A 1 125 ? -16.353 -1.104 4.071 1.00 92.38 125 LEU A CA 1
ATOM 979 C C . LEU A 1 125 ? -17.566 -1.980 3.751 1.00 92.38 125 LEU A C 1
ATOM 981 O O . LEU A 1 125 ? -18.690 -1.574 4.034 1.00 92.38 125 LEU A O 1
ATOM 985 N N . GLU A 1 126 ? -17.355 -3.178 3.205 1.00 91.06 126 GLU A N 1
ATOM 986 C CA . GLU A 1 126 ? -18.419 -4.152 2.938 1.00 91.06 126 GLU A CA 1
ATOM 987 C C . GLU A 1 126 ? -19.159 -4.544 4.220 1.00 91.06 126 GLU A C 1
ATOM 989 O O . GLU A 1 126 ? -20.389 -4.484 4.256 1.00 91.06 126 GLU A O 1
ATOM 994 N N . ASN A 1 127 ? -18.422 -4.827 5.297 1.00 89.81 127 ASN A N 1
ATOM 995 C CA . ASN A 1 127 ? -18.993 -5.130 6.611 1.00 89.81 127 ASN A CA 1
ATOM 996 C C . ASN A 1 127 ? -19.774 -3.945 7.210 1.00 89.81 127 ASN A C 1
ATOM 998 O O . ASN A 1 127 ? -20.731 -4.155 7.953 1.00 89.81 127 ASN A O 1
ATOM 1002 N N . ALA A 1 128 ? -19.404 -2.708 6.867 1.00 88.06 128 ALA A N 1
ATOM 1003 C CA . ALA A 1 128 ? -20.087 -1.486 7.293 1.00 88.06 128 ALA A CA 1
ATOM 1004 C C . ALA A 1 128 ? -21.273 -1.079 6.387 1.00 88.06 128 ALA A C 1
ATOM 1006 O O . ALA A 1 128 ? -21.866 -0.020 6.597 1.00 88.06 128 ALA A O 1
ATOM 1007 N N . GLY A 1 129 ? -21.627 -1.889 5.379 1.00 83.50 129 GLY A N 1
ATOM 1008 C CA . GLY A 1 129 ? -22.766 -1.654 4.481 1.00 83.50 129 GLY A CA 1
ATOM 1009 C C . GLY A 1 129 ? -22.400 -1.383 3.017 1.00 83.50 129 GLY A C 1
ATOM 1010 O O . GLY A 1 129 ? -23.297 -1.211 2.192 1.00 83.50 129 GLY A O 1
ATOM 1011 N N . GLY A 1 130 ? -21.108 -1.357 2.674 1.00 76.12 130 GLY A N 1
ATOM 1012 C CA . GLY A 1 130 ? -20.569 -1.459 1.310 1.00 76.12 130 GLY A CA 1
ATOM 1013 C C . GLY A 1 130 ? -20.851 -0.294 0.359 1.00 76.12 130 GLY A C 1
ATOM 1014 O O . GLY A 1 130 ? -20.477 -0.364 -0.810 1.00 76.12 130 GLY A O 1
ATOM 1015 N N . ARG A 1 131 ? -21.527 0.767 0.810 1.00 72.50 131 ARG A N 1
ATOM 1016 C CA . ARG A 1 131 ? -21.947 1.886 -0.047 1.00 72.50 131 ARG A CA 1
ATOM 1017 C C . ARG A 1 131 ? -21.211 3.165 0.308 1.00 72.50 131 ARG A C 1
ATOM 1019 O O . ARG A 1 131 ? -20.962 3.437 1.483 1.00 72.50 131 ARG A O 1
ATOM 1026 N N . ALA A 1 132 ? -20.947 3.974 -0.716 1.00 72.75 132 ALA A N 1
ATOM 1027 C CA . ALA A 1 132 ? -20.637 5.378 -0.512 1.00 72.75 132 ALA A CA 1
ATOM 1028 C C . ALA A 1 132 ? -21.816 6.056 0.216 1.00 72.75 132 ALA A C 1
ATOM 1030 O O . ALA A 1 132 ? -22.971 5.717 -0.078 1.00 72.75 132 ALA A O 1
ATOM 1031 N N . PRO A 1 133 ? -21.553 6.993 1.140 1.00 67.81 133 PRO A N 1
ATOM 1032 C CA . PRO A 1 133 ? -22.599 7.812 1.739 1.00 67.81 133 PRO A CA 1
ATOM 1033 C C . PRO A 1 133 ? -23.406 8.495 0.625 1.00 67.81 133 PRO A C 1
ATOM 1035 O O . PRO A 1 133 ? -22.844 9.210 -0.204 1.00 67.81 133 PRO A O 1
ATOM 1038 N N . SER A 1 134 ? -24.708 8.218 0.551 1.00 63.69 134 SER A N 1
ATOM 1039 C CA . SER A 1 134 ? -25.605 8.848 -0.422 1.00 63.69 134 SER A CA 1
ATOM 1040 C C . SER A 1 134 ? -26.321 10.014 0.239 1.00 63.69 134 SER A C 1
ATOM 1042 O O . SER A 1 134 ? -26.767 9.894 1.375 1.00 63.69 134 SER A O 1
ATOM 1044 N N . CYS A 1 135 ? -26.553 11.096 -0.502 1.00 57.28 135 CYS A N 1
ATOM 1045 C CA . CYS A 1 135 ? -27.363 12.226 -0.036 1.00 57.28 135 CYS A CA 1
ATOM 1046 C C . CYS A 1 135 ? -28.826 11.848 0.286 1.00 57.28 135 CYS A C 1
ATOM 1048 O O . CYS A 1 135 ? -29.563 12.670 0.821 1.00 57.28 135 CYS A O 1
ATOM 1050 N N . THR A 1 136 ? -29.269 10.636 -0.068 1.00 59.00 136 THR A N 1
ATOM 1051 C CA . THR A 1 136 ? -30.662 10.175 0.052 1.00 59.00 136 THR A CA 1
ATOM 1052 C C . THR A 1 136 ? -30.910 9.175 1.183 1.00 59.00 136 THR A C 1
ATOM 1054 O O . THR A 1 136 ? -32.064 8.889 1.490 1.00 59.00 136 THR A O 1
ATOM 1057 N N . LEU A 1 137 ? -29.859 8.627 1.799 1.00 60.69 137 LEU A N 1
ATOM 1058 C CA . LEU A 1 137 ? -29.953 7.656 2.891 1.00 60.69 137 LEU A CA 1
ATOM 1059 C C . LEU A 1 137 ? -29.028 8.098 4.018 1.00 60.69 137 LEU A C 1
ATOM 1061 O O . LEU A 1 137 ? -27.870 8.416 3.773 1.00 60.69 137 LEU A O 1
ATOM 1065 N N . THR A 1 138 ? -29.524 8.084 5.252 1.00 66.19 138 THR A N 1
ATOM 1066 C CA . THR A 1 138 ? -28.703 8.346 6.437 1.00 66.19 138 THR A CA 1
ATOM 1067 C C . THR A 1 138 ? -27.683 7.216 6.590 1.00 66.19 138 THR A C 1
ATOM 1069 O O . THR A 1 138 ? -28.030 6.132 7.064 1.00 66.19 138 THR A O 1
ATOM 1072 N N . SER A 1 139 ? -26.445 7.433 6.144 1.00 73.12 139 SER A N 1
ATOM 1073 C CA . SER A 1 139 ? -25.322 6.563 6.490 1.00 73.12 139 SER A CA 1
ATOM 1074 C C . SER A 1 139 ? -25.055 6.650 7.993 1.00 73.12 139 SER A C 1
ATOM 1076 O O . SER A 1 139 ? -25.342 7.656 8.645 1.00 73.12 139 SER A O 1
ATOM 1078 N N . SER A 1 140 ? -24.556 5.559 8.574 1.00 84.00 140 SER A N 1
ATOM 1079 C CA . SER A 1 140 ? -24.121 5.581 9.973 1.00 84.00 140 SER A CA 1
ATOM 1080 C C . SER A 1 140 ? -22.769 6.290 10.102 1.00 84.00 140 SER A C 1
ATOM 1082 O O . SER A 1 140 ? -21.938 6.208 9.199 1.00 84.00 140 SER A O 1
ATOM 1084 N N . GLU A 1 141 ? -22.494 6.901 11.258 1.00 86.50 141 GLU A N 1
ATOM 1085 C CA . GLU A 1 141 ? -21.180 7.504 11.554 1.00 86.50 141 GLU A CA 1
ATOM 1086 C C . GLU A 1 141 ? -20.032 6.493 11.369 1.00 86.50 141 GLU A C 1
ATOM 1088 O O . GLU A 1 141 ? -18.950 6.822 10.874 1.00 86.50 141 GLU A O 1
ATOM 1093 N N . HIS A 1 142 ? -20.283 5.227 11.719 1.00 87.88 142 HIS A N 1
ATOM 1094 C CA . HIS A 1 142 ? -19.339 4.140 11.499 1.00 87.88 142 HIS A CA 1
ATOM 1095 C C . HIS A 1 142 ? -19.057 3.926 10.005 1.00 87.88 142 HIS A C 1
ATOM 1097 O O . HIS A 1 142 ? -17.892 3.887 9.610 1.00 87.88 142 HIS A O 1
ATOM 1103 N N . GLN A 1 143 ? -20.100 3.853 9.173 1.00 88.38 143 GLN A N 1
ATOM 1104 C CA . GLN A 1 143 ? -19.968 3.706 7.722 1.00 88.38 143 GLN A CA 1
ATOM 1105 C C . GLN A 1 143 ? -19.193 4.874 7.104 1.00 88.38 143 GLN A C 1
ATOM 1107 O O . GLN A 1 143 ? -18.286 4.641 6.306 1.00 88.38 143 GLN A O 1
ATOM 1112 N N . ASP A 1 144 ? -19.482 6.112 7.507 1.00 89.06 144 ASP A N 1
ATOM 1113 C CA . ASP A 1 144 ? -18.762 7.295 7.024 1.00 89.06 144 ASP A CA 1
ATOM 1114 C C . ASP A 1 144 ? -17.280 7.244 7.410 1.00 89.06 144 ASP A C 1
ATOM 1116 O O . ASP A 1 144 ? -16.393 7.544 6.607 1.00 89.06 144 ASP A O 1
ATOM 1120 N N . THR A 1 145 ? -16.987 6.812 8.637 1.00 91.56 145 THR A N 1
ATOM 1121 C CA . THR A 1 145 ? -15.616 6.654 9.133 1.00 91.56 145 THR A CA 1
ATOM 1122 C C . THR A 1 145 ? -14.849 5.600 8.328 1.00 91.56 145 THR A C 1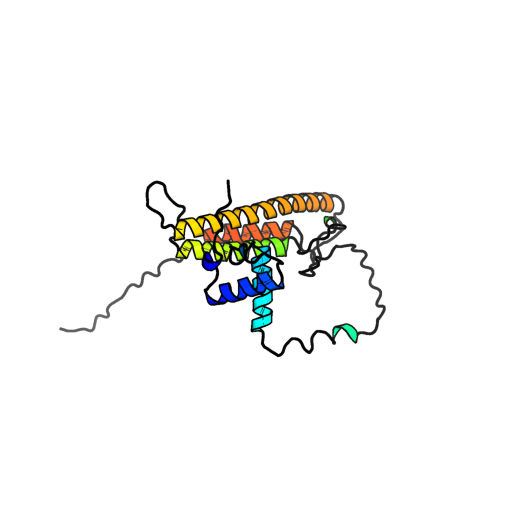
ATOM 1124 O O . THR A 1 145 ? -13.707 5.842 7.924 1.00 91.56 145 THR A O 1
ATOM 1127 N N . VAL A 1 146 ? -15.476 4.455 8.040 1.00 92.56 146 VAL A N 1
ATOM 1128 C CA . VAL A 1 146 ? -14.878 3.382 7.229 1.00 92.56 146 VAL A CA 1
ATOM 1129 C C . VAL A 1 146 ? -14.709 3.812 5.770 1.00 92.56 146 VAL A C 1
ATOM 1131 O O . VAL A 1 146 ? -13.683 3.539 5.149 1.00 92.56 146 VAL A O 1
ATOM 1134 N N . TYR A 1 147 ? -15.668 4.550 5.217 1.00 92.25 147 TYR A N 1
ATOM 1135 C CA . TYR A 1 147 ? -15.569 5.073 3.859 1.00 92.25 147 TYR A CA 1
ATOM 1136 C C . TYR A 1 147 ? -14.438 6.101 3.716 1.00 92.25 147 TYR A C 1
ATOM 1138 O O . TYR A 1 147 ? -13.671 6.058 2.752 1.00 92.25 147 TYR A O 1
ATOM 1146 N N . ASN A 1 148 ? -14.266 6.980 4.707 1.00 92.38 148 ASN A N 1
ATOM 1147 C CA . ASN A 1 148 ? -13.143 7.915 4.757 1.00 92.38 148 ASN A CA 1
ATOM 1148 C C . ASN A 1 148 ? -11.793 7.184 4.853 1.00 92.38 148 ASN A C 1
ATOM 1150 O O . ASN A 1 148 ? -10.831 7.578 4.188 1.00 92.38 148 ASN A O 1
ATOM 1154 N N . ALA A 1 149 ? -11.721 6.099 5.634 1.00 94.12 149 ALA A N 1
ATOM 1155 C CA . ALA A 1 149 ? -10.548 5.227 5.703 1.00 94.12 149 ALA A CA 1
ATOM 1156 C C . ALA A 1 149 ? -10.211 4.626 4.334 1.00 94.12 149 ALA A C 1
ATOM 1158 O O . ALA A 1 149 ? -9.073 4.725 3.872 1.00 94.12 149 ALA A O 1
ATOM 1159 N N . TRP A 1 150 ? -11.217 4.057 3.669 1.00 95.06 150 TRP A N 1
ATOM 1160 C CA . TRP A 1 150 ? -11.082 3.467 2.343 1.00 95.06 150 TRP A CA 1
ATOM 1161 C C . TRP A 1 150 ? -10.627 4.496 1.300 1.00 95.06 150 TRP A C 1
ATOM 1163 O O . TRP A 1 150 ? -9.680 4.242 0.558 1.00 95.06 150 TRP A O 1
ATOM 1173 N N . CYS A 1 151 ? -11.217 5.697 1.300 1.00 93.56 151 CYS A N 1
ATOM 1174 C CA . CYS A 1 151 ? -10.794 6.798 0.431 1.00 93.56 151 CYS A CA 1
ATOM 1175 C C . CYS A 1 151 ? -9.332 7.188 0.676 1.00 93.56 151 CYS A C 1
ATOM 1177 O O . CYS A 1 151 ? -8.570 7.360 -0.276 1.00 93.56 151 CYS A O 1
ATOM 1179 N N . LYS A 1 152 ? -8.916 7.297 1.945 1.00 94.25 152 LYS A N 1
ATOM 1180 C CA . LYS A 1 152 ? -7.530 7.619 2.309 1.00 94.25 152 LYS A CA 1
ATOM 1181 C C . LYS A 1 152 ? -6.558 6.546 1.810 1.00 94.25 152 LYS A C 1
ATOM 1183 O O . LYS A 1 152 ? -5.528 6.896 1.235 1.00 94.25 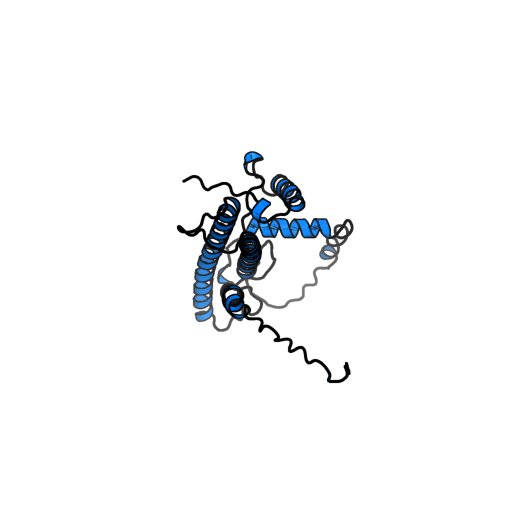152 LYS A O 1
ATOM 1188 N N . GLY A 1 153 ? -6.898 5.267 1.981 1.00 94.88 153 GLY A N 1
ATOM 1189 C CA . GLY A 1 153 ? -6.117 4.149 1.447 1.00 94.88 153 GLY A CA 1
ATOM 1190 C C . GLY A 1 153 ? -6.014 4.193 -0.077 1.00 94.88 153 GLY A C 1
ATOM 1191 O O . GLY A 1 153 ? -4.913 4.091 -0.618 1.00 94.88 153 GLY A O 1
ATOM 1192 N N . LYS A 1 154 ? -7.135 4.449 -0.764 1.00 94.88 154 LYS A N 1
ATOM 1193 C CA . LYS A 1 154 ? -7.195 4.521 -2.229 1.00 94.88 154 LYS A CA 1
ATOM 1194 C C . LYS A 1 154 ? -6.351 5.667 -2.778 1.00 94.88 154 LYS A C 1
ATOM 1196 O O . LYS A 1 154 ? -5.592 5.464 -3.717 1.00 94.88 154 LYS A O 1
ATOM 1201 N N . ILE A 1 155 ? -6.429 6.848 -2.165 1.00 96.06 155 ILE A N 1
ATOM 1202 C CA . ILE A 1 155 ? -5.572 7.989 -2.517 1.00 96.06 155 ILE A CA 1
ATOM 1203 C C . ILE A 1 155 ? -4.095 7.634 -2.311 1.00 96.06 155 ILE A C 1
ATOM 1205 O O . ILE A 1 155 ? -3.272 7.976 -3.153 1.00 96.06 155 ILE A O 1
ATOM 1209 N N . GLY A 1 156 ? -3.755 6.947 -1.215 1.00 95.00 156 GLY A N 1
ATOM 1210 C CA . GLY A 1 156 ? -2.394 6.466 -0.972 1.00 95.00 156 GLY A CA 1
ATOM 1211 C C . GLY A 1 156 ? -1.901 5.528 -2.075 1.00 95.00 156 GLY A C 1
ATOM 1212 O O . GLY A 1 156 ? -0.832 5.755 -2.625 1.00 95.00 156 GLY A O 1
ATOM 1213 N N . ALA A 1 157 ? -2.708 4.533 -2.451 1.00 95.56 157 ALA A N 1
ATOM 1214 C CA . ALA A 1 157 ? -2.372 3.599 -3.526 1.00 95.56 157 ALA A CA 1
ATOM 1215 C C . ALA A 1 157 ? -2.209 4.294 -4.887 1.00 95.56 157 ALA A C 1
ATOM 1217 O O . ALA A 1 157 ? -1.254 4.014 -5.598 1.00 95.56 157 ALA A O 1
ATOM 1218 N N . LEU A 1 158 ? -3.097 5.233 -5.237 1.00 95.88 158 LEU A N 1
ATOM 1219 C CA . LEU A 1 158 ? -3.015 5.970 -6.505 1.00 95.88 158 LEU A CA 1
ATOM 1220 C C . LEU A 1 158 ? -1.784 6.881 -6.585 1.00 95.88 158 LEU A C 1
ATOM 1222 O O . LEU A 1 158 ? -1.218 7.048 -7.661 1.00 95.88 158 LEU A O 1
ATOM 1226 N N . LYS A 1 159 ? -1.352 7.461 -5.458 1.00 96.50 159 LYS A N 1
ATOM 1227 C CA . LYS A 1 159 ? -0.108 8.239 -5.412 1.00 96.50 159 LYS A CA 1
ATOM 1228 C C . LYS A 1 159 ? 1.098 7.364 -5.737 1.00 96.50 159 LYS A C 1
ATOM 1230 O O . LYS A 1 159 ? 1.869 7.731 -6.617 1.00 96.50 159 LYS A O 1
ATOM 1235 N N . GLU A 1 160 ? 1.222 6.208 -5.092 1.00 95.31 160 GLU A N 1
ATOM 1236 C CA . GLU A 1 160 ? 2.313 5.271 -5.391 1.00 95.31 160 GLU A CA 1
ATOM 1237 C C . GLU A 1 160 ? 2.226 4.722 -6.817 1.00 95.31 160 GLU A C 1
ATOM 1239 O O . GLU A 1 160 ? 3.240 4.647 -7.506 1.00 95.31 160 GLU A O 1
ATOM 1244 N N . LEU A 1 161 ? 1.019 4.423 -7.306 1.00 95.94 161 LEU A N 1
ATOM 1245 C CA . LEU A 1 161 ? 0.820 3.982 -8.684 1.00 95.94 161 LEU A CA 1
ATOM 1246 C C . LEU A 1 161 ? 1.350 5.019 -9.682 1.00 95.94 161 LEU A C 1
ATOM 1248 O O . LEU A 1 161 ? 2.096 4.657 -10.582 1.00 95.94 161 LEU A O 1
ATOM 1252 N N . SER A 1 162 ? 1.066 6.309 -9.468 1.00 96.75 162 SER A N 1
ATOM 1253 C CA . SER A 1 162 ? 1.577 7.380 -10.336 1.00 96.75 162 SER A CA 1
ATOM 1254 C C . SER A 1 162 ? 3.109 7.487 -10.336 1.00 96.75 162 SER A C 1
ATOM 1256 O O . SER A 1 162 ? 3.720 7.813 -11.353 1.00 96.75 162 SER A O 1
ATOM 1258 N N . VAL A 1 163 ? 3.766 7.191 -9.209 1.00 95.56 163 VAL A N 1
ATOM 1259 C CA . VAL A 1 163 ? 5.235 7.134 -9.144 1.00 95.56 163 VAL A CA 1
ATOM 1260 C C . VAL A 1 163 ? 5.743 5.954 -9.969 1.00 95.56 163 VAL A C 1
ATOM 1262 O O . VAL A 1 163 ? 6.676 6.106 -10.755 1.00 95.56 163 VAL A O 1
ATOM 1265 N N . ILE A 1 164 ? 5.095 4.798 -9.845 1.00 95.88 164 ILE A N 1
ATOM 1266 C CA . ILE A 1 164 ? 5.465 3.573 -10.555 1.00 95.88 164 ILE A CA 1
ATOM 1267 C C . ILE A 1 164 ? 5.214 3.687 -12.062 1.00 95.88 164 ILE A C 1
ATOM 1269 O O . ILE A 1 164 ? 6.040 3.222 -12.838 1.00 95.88 164 ILE A O 1
ATOM 1273 N N . GLU A 1 165 ? 4.157 4.368 -12.503 1.00 96.56 165 GLU A N 1
ATOM 1274 C CA . GLU A 1 165 ? 3.927 4.679 -13.922 1.00 96.56 165 GLU A CA 1
ATOM 1275 C C . GLU A 1 165 ? 5.088 5.485 -14.518 1.00 96.56 165 GLU A C 1
ATOM 1277 O O . GLU A 1 165 ? 5.600 5.154 -15.589 1.00 96.56 165 GLU A O 1
ATOM 1282 N N . ASN A 1 166 ? 5.571 6.497 -13.790 1.00 95.75 166 ASN A N 1
ATOM 1283 C CA . ASN A 1 166 ? 6.742 7.265 -14.208 1.00 95.75 166 ASN A CA 1
ATOM 1284 C C . ASN A 1 166 ? 8.013 6.403 -14.240 1.00 95.75 166 ASN A C 1
ATOM 1286 O O . ASN A 1 166 ? 8.824 6.541 -15.156 1.00 95.75 166 ASN A O 1
ATOM 1290 N N . MET A 1 167 ? 8.189 5.501 -13.270 1.00 94.31 167 MET A N 1
ATOM 1291 C CA . MET A 1 167 ? 9.311 4.557 -13.268 1.00 94.31 167 MET A CA 1
ATOM 1292 C C . MET A 1 167 ? 9.241 3.600 -14.463 1.00 94.31 167 MET A C 1
ATOM 1294 O O . MET A 1 167 ? 10.250 3.402 -15.128 1.00 94.31 167 MET A O 1
ATOM 1298 N N . ALA A 1 168 ? 8.065 3.060 -14.789 1.00 95.12 168 ALA A N 1
ATOM 1299 C CA . ALA A 1 168 ? 7.876 2.158 -15.925 1.00 95.12 168 ALA A CA 1
ATOM 1300 C C . ALA A 1 168 ? 8.175 2.852 -17.264 1.00 95.12 168 ALA A C 1
ATOM 1302 O O . ALA A 1 168 ? 8.794 2.258 -18.145 1.00 95.12 168 ALA A O 1
ATOM 1303 N N . ALA A 1 169 ? 7.821 4.134 -17.404 1.00 94.88 169 ALA A N 1
ATOM 1304 C CA . ALA A 1 169 ? 8.199 4.925 -18.574 1.00 94.88 169 ALA A CA 1
ATOM 1305 C C . ALA A 1 169 ? 9.728 5.071 -18.708 1.00 94.88 169 ALA A C 1
ATOM 1307 O O . ALA A 1 169 ? 10.269 4.931 -19.805 1.00 94.88 169 ALA A O 1
ATOM 1308 N N . GLN A 1 170 ? 10.434 5.297 -17.594 1.00 93.56 170 GLN A N 1
ATOM 1309 C CA . GLN A 1 170 ? 11.902 5.358 -17.577 1.00 93.56 170 GLN A CA 1
ATOM 1310 C C . GLN A 1 170 ? 12.541 4.000 -1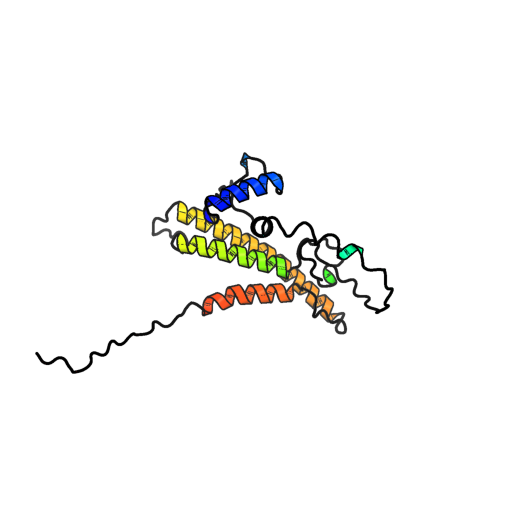7.887 1.00 93.56 170 GLN A C 1
ATOM 1312 O O . GLN A 1 170 ? 13.543 3.949 -18.598 1.00 93.56 170 GLN A O 1
ATOM 1317 N N . GLU A 1 171 ? 11.974 2.905 -17.373 1.00 93.94 171 GLU A N 1
ATOM 1318 C CA . GLU A 1 171 ? 12.402 1.541 -17.705 1.00 93.94 171 GLU A CA 1
ATOM 1319 C C . GLU A 1 171 ? 12.272 1.288 -19.208 1.00 93.94 171 GLU A C 1
ATOM 1321 O O . GLU A 1 171 ? 13.248 0.891 -19.836 1.00 93.94 171 GLU A O 1
ATOM 1326 N N . ALA A 1 172 ? 11.122 1.607 -19.809 1.00 92.06 172 ALA A N 1
ATOM 1327 C CA . ALA A 1 172 ? 10.889 1.425 -21.240 1.00 92.06 172 ALA A CA 1
ATOM 1328 C C . ALA A 1 172 ? 11.862 2.245 -22.106 1.00 92.06 172 ALA A C 1
ATOM 1330 O O . ALA A 1 172 ? 12.412 1.730 -23.083 1.00 92.06 172 ALA A O 1
ATOM 1331 N N . GLU A 1 173 ? 12.117 3.506 -21.739 1.00 93.25 173 GLU A N 1
ATOM 1332 C CA . GLU A 1 173 ? 13.095 4.348 -22.434 1.00 93.25 173 GLU A CA 1
ATOM 1333 C C . GLU A 1 173 ? 14.516 3.784 -22.314 1.00 93.25 173 GLU A C 1
ATOM 1335 O O . GLU A 1 173 ? 15.283 3.791 -23.279 1.00 93.25 173 GLU A O 1
ATOM 1340 N N . TRP A 1 174 ? 14.873 3.269 -21.139 1.00 91.38 174 TRP A N 1
ATOM 1341 C CA . TRP A 1 174 ? 16.173 2.658 -20.911 1.00 91.38 174 TRP A CA 1
ATOM 1342 C C . TRP A 1 174 ? 16.329 1.353 -21.703 1.00 91.38 174 TRP A C 1
ATOM 1344 O O . TRP A 1 174 ? 17.351 1.181 -22.370 1.00 91.38 174 TRP A O 1
ATOM 1354 N N . SER A 1 175 ? 15.313 0.484 -21.711 1.00 89.94 175 SER A N 1
ATOM 1355 C CA . SER A 1 175 ? 15.321 -0.785 -22.451 1.00 89.94 175 SER A CA 1
ATOM 1356 C C . SER A 1 175 ? 15.392 -0.568 -23.962 1.00 89.94 175 SER A C 1
ATOM 1358 O O . SER A 1 175 ? 16.076 -1.316 -24.654 1.00 89.94 175 SER A O 1
ATOM 1360 N N . ALA A 1 176 ? 14.776 0.498 -24.486 1.00 90.94 176 ALA A N 1
ATOM 1361 C CA . ALA A 1 176 ? 14.906 0.870 -25.897 1.00 90.94 176 ALA A CA 1
ATOM 1362 C C . ALA A 1 176 ? 16.354 1.222 -26.291 1.00 90.94 176 ALA A C 1
ATOM 1364 O O . ALA A 1 176 ? 16.748 1.027 -27.440 1.00 90.94 176 ALA A O 1
ATOM 1365 N N . ARG A 1 177 ? 17.156 1.728 -25.343 1.00 91.00 177 ARG A N 1
ATOM 1366 C CA . ARG A 1 177 ? 18.581 2.037 -25.550 1.00 91.00 177 ARG A CA 1
ATOM 1367 C C . ARG A 1 177 ? 19.506 0.844 -25.278 1.00 91.00 177 ARG A C 1
ATOM 1369 O O . ARG A 1 177 ? 20.642 0.871 -25.739 1.00 91.00 177 ARG A O 1
ATOM 1376 N N . HIS A 1 178 ? 19.033 -0.178 -24.563 1.00 87.38 178 HIS A N 1
ATOM 1377 C CA . HIS A 1 178 ? 19.813 -1.356 -24.158 1.00 87.38 178 HIS A CA 1
ATOM 1378 C C . HIS A 1 178 ? 19.048 -2.661 -24.458 1.00 87.38 178 HIS A C 1
ATOM 1380 O O . HIS A 1 178 ? 18.716 -3.409 -23.539 1.00 87.38 178 HIS A O 1
ATOM 1386 N N . PRO A 1 179 ? 18.755 -2.965 -25.737 1.00 83.56 179 PRO A N 1
ATOM 1387 C CA . PRO A 1 179 ? 17.930 -4.119 -26.105 1.00 83.56 179 PRO A CA 1
ATOM 1388 C C . PRO A 1 179 ? 18.584 -5.479 -25.807 1.00 83.56 179 PRO A C 1
ATOM 1390 O O . PRO A 1 179 ? 17.894 -6.495 -25.797 1.00 83.56 179 PRO A O 1
ATOM 1393 N N . GLU A 1 180 ? 19.901 -5.517 -25.588 1.00 80.56 180 GLU A N 1
ATOM 1394 C CA . GLU A 1 180 ? 20.645 -6.750 -25.294 1.00 80.56 180 GLU A CA 1
ATOM 1395 C C . GLU A 1 180 ? 20.639 -7.126 -23.802 1.00 80.56 180 GLU A C 1
ATOM 1397 O O . GLU A 1 180 ? 20.997 -8.251 -23.449 1.00 80.56 180 GLU A O 1
ATOM 1402 N N . GLU A 1 181 ? 20.223 -6.217 -22.912 1.00 80.06 181 GLU A N 1
ATOM 1403 C CA . GLU A 1 181 ? 20.184 -6.482 -21.475 1.00 80.06 181 GLU A CA 1
ATOM 1404 C C . GLU A 1 181 ? 18.833 -7.077 -21.055 1.00 80.06 181 GLU A C 1
ATOM 1406 O O . GLU A 1 181 ? 17.780 -6.451 -21.170 1.00 80.06 181 GLU A O 1
ATOM 1411 N N . SER A 1 182 ? 18.867 -8.310 -20.537 1.00 75.50 182 SER A N 1
ATOM 1412 C CA . SER A 1 182 ? 17.697 -8.953 -19.932 1.00 75.50 182 SER A CA 1
ATOM 1413 C C . SER A 1 182 ? 17.621 -8.656 -18.435 1.00 75.50 182 SER A C 1
ATOM 1415 O O . SER A 1 182 ? 18.605 -8.765 -17.699 1.00 75.50 182 SER A O 1
ATOM 1417 N N . HIS A 1 183 ? 16.417 -8.331 -17.965 1.00 78.50 183 HIS A N 1
ATOM 1418 C CA . HIS A 1 183 ? 16.117 -8.053 -16.558 1.00 78.50 183 HIS A CA 1
ATOM 1419 C C . HIS A 1 183 ? 15.023 -8.971 -16.008 1.00 78.50 183 HIS A C 1
ATOM 1421 O O . HIS A 1 183 ? 14.218 -8.573 -15.166 1.00 78.50 183 HIS A O 1
ATOM 1427 N N . GLU A 1 184 ? 14.995 -10.221 -16.470 1.00 76.44 184 GLU A N 1
ATOM 1428 C CA . GLU A 1 184 ? 13.944 -11.186 -16.136 1.00 76.44 184 GLU A CA 1
ATOM 1429 C C . GLU A 1 184 ? 13.747 -11.367 -14.620 1.00 76.44 184 GLU A C 1
ATOM 1431 O O . GLU A 1 184 ? 12.613 -11.423 -14.144 1.00 76.44 184 GLU A O 1
ATOM 1436 N N . HIS A 1 185 ? 14.829 -11.359 -13.838 1.00 81.94 185 HIS A N 1
ATOM 1437 C CA . HIS A 1 185 ? 14.777 -11.517 -12.380 1.00 81.94 185 HIS A CA 1
ATOM 1438 C C . HIS A 1 185 ? 14.559 -10.207 -11.606 1.00 81.94 185 HIS A C 1
ATOM 1440 O O . HIS A 1 185 ? 14.333 -10.244 -10.396 1.00 81.94 185 HIS A O 1
ATOM 1446 N N . ALA A 1 186 ? 14.597 -9.048 -12.271 1.00 89.56 186 ALA A N 1
ATOM 1447 C CA . ALA A 1 186 ? 14.377 -7.767 -11.614 1.00 89.56 186 ALA A CA 1
ATOM 1448 C C . ALA A 1 186 ? 12.884 -7.535 -11.334 1.00 89.56 186 ALA A C 1
ATOM 1450 O O . ALA A 1 186 ? 12.012 -7.833 -12.157 1.00 89.56 186 ALA A O 1
ATOM 1451 N N . GLN A 1 187 ? 12.585 -6.965 -10.170 1.00 93.12 187 GLN A N 1
ATOM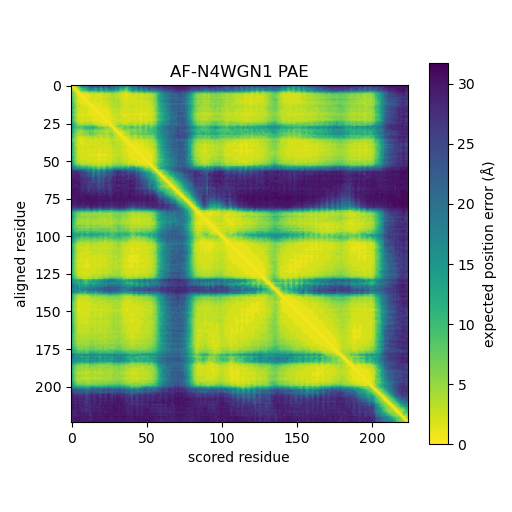 1452 C CA . GLN A 1 187 ? 11.259 -6.478 -9.801 1.00 93.12 187 GLN A CA 1
ATOM 1453 C C . GLN A 1 187 ? 11.071 -5.069 -10.373 1.00 93.12 187 GLN A C 1
ATOM 1455 O O . GLN A 1 187 ? 11.309 -4.066 -9.702 1.00 93.12 187 GLN A O 1
ATOM 1460 N N . THR A 1 188 ? 10.707 -5.018 -11.651 1.00 93.81 188 THR A N 1
ATOM 1461 C CA . THR A 1 188 ? 10.501 -3.795 -12.442 1.00 93.81 188 THR A CA 1
ATOM 1462 C C . THR A 1 188 ? 9.178 -3.101 -12.107 1.00 93.81 188 THR A C 1
ATOM 1464 O O . THR A 1 188 ? 8.217 -3.759 -11.700 1.00 93.81 188 THR A O 1
ATOM 1467 N N . ALA A 1 189 ? 9.088 -1.801 -12.364 1.00 95.12 189 ALA A N 1
ATOM 1468 C CA . ALA A 1 189 ? 7.859 -1.023 -12.272 1.00 95.12 189 ALA A CA 1
ATOM 1469 C C . ALA A 1 189 ? 6.772 -1.530 -13.231 1.00 95.12 189 ALA A C 1
ATOM 1471 O O . ALA A 1 189 ? 5.612 -1.602 -12.835 1.00 95.12 189 ALA A O 1
ATOM 1472 N N . SER A 1 190 ? 7.141 -1.985 -14.431 1.00 93.88 190 SER A N 1
ATOM 1473 C CA . SER A 1 190 ? 6.182 -2.579 -15.383 1.00 93.88 190 SER A CA 1
ATOM 1474 C C . SER A 1 190 ? 5.436 -3.784 -14.782 1.00 93.88 190 SER A C 1
ATOM 1476 O O . SER A 1 190 ? 4.210 -3.784 -14.714 1.00 93.88 190 SER A O 1
ATOM 1478 N N . LYS A 1 191 ? 6.168 -4.745 -14.195 1.00 94.94 191 LYS A N 1
ATOM 1479 C CA . LYS A 1 191 ? 5.579 -5.873 -13.439 1.00 94.94 191 LYS A CA 1
ATOM 1480 C C . LYS A 1 191 ? 4.670 -5.424 -12.289 1.00 94.94 191 LYS A C 1
ATOM 1482 O O . LYS A 1 191 ? 3.68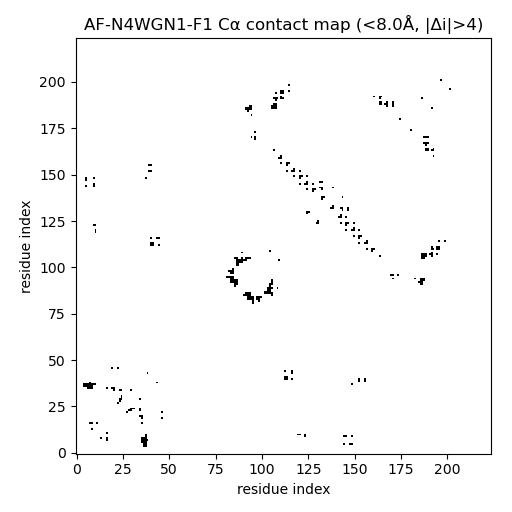7 -6.093 -11.982 1.00 94.94 191 LYS A O 1
ATOM 1487 N N . ALA A 1 192 ? 5.004 -4.320 -11.620 1.00 96.06 192 ALA A N 1
ATOM 1488 C CA . ALA A 1 192 ? 4.190 -3.793 -10.529 1.00 96.06 192 ALA A CA 1
ATOM 1489 C C . ALA A 1 192 ? 2.850 -3.228 -11.035 1.00 96.06 192 ALA A C 1
ATOM 1491 O O . ALA A 1 192 ? 1.826 -3.431 -10.383 1.00 96.06 192 ALA A O 1
ATOM 1492 N N . LEU A 1 193 ? 2.841 -2.571 -12.203 1.00 95.50 193 LEU A N 1
ATOM 1493 C CA . LEU A 1 193 ? 1.609 -2.129 -12.864 1.00 95.50 193 LEU A CA 1
ATOM 1494 C C . LEU A 1 193 ? 0.746 -3.321 -13.275 1.00 95.50 193 LEU A C 1
ATOM 1496 O O . LEU A 1 193 ? -0.449 -3.323 -12.984 1.00 95.50 193 LEU A O 1
ATOM 1500 N N . ASP A 1 194 ? 1.349 -4.347 -13.878 1.00 94.56 194 ASP A N 1
ATOM 1501 C CA . ASP A 1 194 ? 0.634 -5.568 -14.264 1.00 94.56 194 ASP A CA 1
ATOM 1502 C C . ASP A 1 194 ? -0.045 -6.216 -13.051 1.00 94.56 194 ASP A C 1
ATOM 1504 O O . ASP A 1 194 ? -1.228 -6.554 -13.107 1.00 94.56 194 ASP A O 1
ATOM 1508 N N . LEU A 1 195 ? 0.667 -6.311 -11.921 1.00 94.44 195 LEU A N 1
ATOM 1509 C CA . LEU A 1 195 ? 0.117 -6.826 -10.665 1.00 94.44 195 LEU A CA 1
ATOM 1510 C C . LEU A 1 195 ? -1.065 -5.981 -10.169 1.00 94.44 195 LEU A C 1
ATOM 1512 O O . LEU A 1 195 ? -2.096 -6.534 -9.781 1.00 94.44 195 LEU A O 1
ATOM 1516 N N . TYR A 1 196 ? -0.943 -4.650 -10.192 1.00 94.56 196 TYR A N 1
ATOM 1517 C CA . TYR A 1 196 ? -2.022 -3.757 -9.763 1.00 94.56 196 TYR A CA 1
ATOM 1518 C C . TYR A 1 196 ? -3.281 -3.944 -10.613 1.00 94.56 196 TYR A C 1
ATOM 1520 O O . TYR A 1 196 ? -4.384 -4.086 -10.075 1.00 94.56 196 TYR A O 1
ATOM 1528 N N . TRP A 1 197 ? -3.130 -3.940 -11.939 1.00 92.81 197 TRP A N 1
ATOM 1529 C CA . TRP A 1 197 ? -4.255 -4.040 -12.863 1.00 92.81 197 TRP A CA 1
ATOM 1530 C C . TRP A 1 197 ? -4.896 -5.421 -12.847 1.00 92.81 197 TRP A C 1
ATOM 1532 O O . TRP A 1 197 ? -6.126 -5.498 -12.884 1.00 92.81 197 TRP A O 1
ATOM 1542 N N . ALA A 1 198 ? -4.100 -6.486 -12.723 1.00 91.88 198 ALA A N 1
ATOM 1543 C CA . ALA A 1 198 ? -4.605 -7.846 -12.574 1.00 91.88 198 ALA A CA 1
ATOM 1544 C C . ALA A 1 198 ? -5.505 -7.969 -11.338 1.00 91.88 198 ALA A C 1
ATOM 1546 O O . ALA A 1 198 ? -6.634 -8.448 -11.440 1.00 91.88 198 ALA A O 1
ATOM 1547 N N . GLU A 1 199 ? -5.063 -7.461 -10.187 1.00 89.56 199 GLU A N 1
ATOM 1548 C CA . GLU A 1 199 ? -5.837 -7.580 -8.952 1.00 89.56 199 GLU A CA 1
ATOM 1549 C C . GLU A 1 199 ? -7.066 -6.655 -8.931 1.00 89.56 199 GLU A C 1
ATOM 1551 O O . GLU A 1 199 ? -8.134 -7.028 -8.443 1.00 89.56 199 GLU A O 1
ATOM 1556 N N . THR A 1 200 ? -6.945 -5.429 -9.446 1.00 83.00 200 THR A N 1
ATOM 1557 C CA . THR A 1 200 ? -8.043 -4.448 -9.392 1.00 83.00 200 THR A CA 1
ATOM 1558 C C . THR A 1 200 ? -9.100 -4.664 -10.469 1.00 83.00 200 THR A C 1
ATOM 1560 O O . THR A 1 200 ? -10.283 -4.465 -10.190 1.00 83.00 200 THR A O 1
ATOM 1563 N N . TH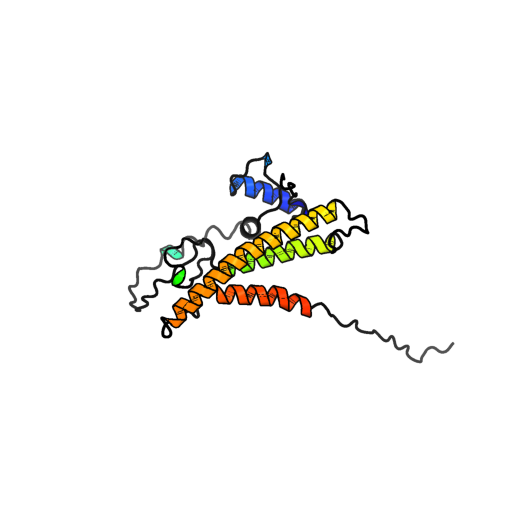R A 1 201 ? -8.701 -5.099 -11.666 1.00 79.19 201 THR A N 1
ATOM 1564 C CA . THR A 1 201 ? -9.617 -5.356 -12.789 1.00 79.19 201 THR A CA 1
ATOM 1565 C C . THR A 1 201 ? -10.156 -6.783 -12.741 1.00 79.19 201 THR A C 1
ATOM 1567 O O . THR A 1 201 ? -11.359 -6.975 -12.895 1.00 79.19 201 THR A O 1
ATOM 1570 N N . GLY A 1 202 ? -9.317 -7.778 -12.419 1.00 60.19 202 GLY A N 1
ATOM 1571 C CA . GLY A 1 202 ? -9.734 -9.183 -12.309 1.00 60.19 202 GLY A CA 1
ATOM 1572 C C . GLY A 1 202 ? -10.795 -9.422 -11.227 1.00 60.19 202 GLY A C 1
ATOM 1573 O O . GLY A 1 202 ? -11.721 -10.210 -11.415 1.00 60.19 202 GLY A O 1
ATOM 1574 N N . ARG A 1 203 ? -10.767 -8.653 -10.130 1.00 53.50 203 ARG A N 1
ATOM 1575 C CA . ARG A 1 203 ? -11.811 -8.697 -9.085 1.00 53.50 203 ARG A CA 1
ATOM 1576 C C . ARG A 1 203 ? -13.190 -8.218 -9.538 1.00 53.50 203 ARG A C 1
ATOM 1578 O O . ARG A 1 203 ? -14.179 -8.549 -8.881 1.00 53.50 203 ARG A O 1
ATOM 1585 N N . VAL A 1 204 ? -13.285 -7.425 -10.608 1.00 50.22 204 VAL A N 1
ATOM 1586 C CA . VAL A 1 204 ? -14.585 -6.989 -11.145 1.00 50.22 204 VAL A CA 1
ATOM 1587 C C . VAL A 1 204 ? -15.307 -8.163 -11.816 1.00 50.22 204 VAL A C 1
ATOM 1589 O O . VAL A 1 204 ? -16.534 -8.233 -11.754 1.00 50.22 204 VAL A O 1
ATOM 1592 N N . GLU A 1 205 ? -14.568 -9.126 -12.374 1.00 46.91 205 GLU A N 1
ATOM 1593 C CA . GLU A 1 205 ? -15.135 -10.261 -13.112 1.00 46.91 205 GLU A CA 1
ATOM 1594 C C . GLU A 1 205 ? -15.519 -11.453 -12.210 1.00 46.91 205 GLU A C 1
ATOM 1596 O O . GLU A 1 205 ? -16.513 -12.131 -12.475 1.00 46.91 205 GLU A O 1
ATOM 1601 N N . GLU A 1 206 ? -14.840 -11.673 -11.078 1.00 45.53 206 GLU A N 1
ATOM 1602 C CA . GLU A 1 206 ? -15.096 -12.836 -10.201 1.00 45.53 206 GLU A CA 1
ATOM 1603 C C . GLU A 1 206 ? -16.392 -12.775 -9.364 1.00 45.53 206 GLU A C 1
ATOM 1605 O O . GLU A 1 206 ? -16.740 -13.736 -8.668 1.00 45.53 206 GLU A O 1
ATOM 1610 N N . ARG A 1 207 ? -17.172 -11.685 -9.413 1.00 42.97 207 ARG A N 1
ATOM 1611 C CA . ARG A 1 207 ? -18.339 -11.513 -8.522 1.00 42.97 207 ARG A CA 1
ATOM 1612 C C . ARG A 1 207 ? -19.650 -12.158 -8.993 1.00 42.97 207 ARG A C 1
ATOM 1614 O O . ARG A 1 207 ? -20.698 -11.886 -8.408 1.00 42.97 207 ARG A O 1
ATOM 1621 N N . SER A 1 208 ? -19.620 -13.065 -9.968 1.00 43.72 208 SER A N 1
ATOM 1622 C CA . SER A 1 208 ? -20.802 -13.838 -10.377 1.00 43.72 208 SER A CA 1
ATOM 1623 C C . SER A 1 208 ? -20.638 -15.336 -10.100 1.00 43.72 208 SER A C 1
ATOM 1625 O O . SER A 1 208 ? -20.298 -16.134 -10.965 1.00 43.72 208 SER A O 1
ATOM 1627 N N . ARG A 1 209 ? -20.943 -15.761 -8.866 1.00 45.62 209 ARG A N 1
ATOM 1628 C CA . ARG A 1 209 ? -21.280 -17.174 -8.633 1.00 45.62 209 ARG A CA 1
ATOM 1629 C C . ARG A 1 209 ? -22.692 -17.420 -9.176 1.00 45.62 209 ARG A C 1
ATOM 1631 O O . ARG A 1 209 ? -23.621 -16.781 -8.671 1.00 45.62 209 ARG A O 1
ATOM 1638 N N . PRO A 1 210 ? -22.905 -18.328 -10.144 1.00 49.53 210 PRO A N 1
ATOM 1639 C CA . PRO A 1 210 ? -24.256 -18.737 -10.493 1.00 49.53 210 PRO A CA 1
ATOM 1640 C C . PRO A 1 210 ? -24.882 -19.425 -9.274 1.00 49.53 210 PRO A C 1
ATOM 1642 O O . PRO A 1 210 ? -24.292 -20.332 -8.678 1.00 49.53 210 PRO A O 1
ATOM 1645 N N . LYS A 1 211 ? -26.074 -18.969 -8.873 1.00 51.53 211 LYS A N 1
ATOM 1646 C CA . LYS A 1 211 ? -26.918 -19.709 -7.930 1.00 51.53 211 LYS A CA 1
ATOM 1647 C C . LYS A 1 211 ? -27.140 -21.099 -8.531 1.00 51.53 211 LYS A C 1
ATOM 1649 O O . LYS A 1 211 ? -27.629 -21.204 -9.650 1.00 51.53 211 LYS A O 1
ATOM 1654 N N . ARG A 1 212 ? -26.763 -22.164 -7.815 1.00 52.97 212 ARG A N 1
ATOM 1655 C CA . ARG A 1 212 ? -27.262 -23.504 -8.146 1.00 52.97 212 ARG A CA 1
ATOM 1656 C C . ARG A 1 212 ? -28.754 -23.482 -7.844 1.00 52.97 212 ARG A C 1
ATOM 1658 O O . ARG A 1 212 ? -29.125 -23.409 -6.675 1.00 52.97 212 ARG A O 1
ATOM 1665 N N . ASP A 1 213 ? -29.578 -23.540 -8.878 1.00 53.47 213 ASP A N 1
ATOM 1666 C CA . ASP A 1 213 ? -30.980 -23.900 -8.722 1.00 53.47 213 ASP A CA 1
ATOM 1667 C C . ASP A 1 213 ? -31.019 -25.344 -8.216 1.00 53.47 213 ASP A C 1
ATOM 1669 O O . ASP A 1 213 ? -30.754 -26.299 -8.947 1.00 53.47 213 ASP A O 1
ATOM 1673 N N . SER A 1 214 ? -31.267 -25.516 -6.919 1.00 56.94 214 SER A N 1
ATOM 1674 C CA . SER A 1 214 ? -31.596 -26.822 -6.363 1.00 56.94 214 SER A CA 1
ATOM 1675 C C . SER A 1 214 ? -33.049 -27.127 -6.718 1.00 56.94 214 SER A C 1
ATOM 1677 O O . SER A 1 214 ? -33.965 -26.708 -6.010 1.00 56.94 214 SER A O 1
ATOM 1679 N N . ALA A 1 215 ? -33.270 -27.840 -7.818 1.00 59.59 215 ALA A N 1
ATOM 1680 C CA . ALA A 1 215 ? -34.550 -28.485 -8.062 1.00 59.59 215 ALA A CA 1
ATOM 1681 C C . ALA A 1 215 ? -34.687 -29.657 -7.077 1.00 59.59 215 ALA A C 1
ATOM 1683 O O . ALA A 1 215 ? -33.968 -30.651 -7.173 1.00 59.59 215 ALA A O 1
ATOM 1684 N N . VAL A 1 216 ? -35.575 -29.514 -6.094 1.00 62.91 216 VAL A N 1
ATOM 1685 C CA . VAL A 1 216 ? -36.007 -30.619 -5.233 1.00 62.91 216 VAL A CA 1
ATOM 1686 C C . VAL A 1 216 ? -37.022 -31.430 -6.035 1.00 62.91 216 VAL A C 1
ATOM 1688 O O . VAL A 1 216 ? -38.131 -30.961 -6.278 1.00 62.91 216 VAL A O 1
ATOM 1691 N N . ALA A 1 217 ? -36.625 -32.619 -6.484 1.00 63.34 217 ALA A N 1
ATOM 1692 C CA . ALA A 1 217 ? -37.533 -33.603 -7.060 1.00 63.34 217 ALA A CA 1
ATOM 1693 C C . ALA A 1 217 ? -38.052 -34.508 -5.934 1.00 63.34 217 ALA A C 1
ATOM 1695 O O . ALA A 1 217 ? -37.259 -35.114 -5.213 1.00 63.34 217 ALA A O 1
ATOM 1696 N N . PHE A 1 218 ? -39.372 -34.576 -5.771 1.00 61.84 218 PHE A N 1
ATOM 1697 C CA . PHE A 1 218 ? -40.021 -35.546 -4.891 1.00 61.84 218 PHE A CA 1
ATOM 1698 C C . PHE A 1 218 ? -40.178 -36.868 -5.653 1.00 61.84 218 PHE A C 1
ATOM 1700 O O . PHE A 1 218 ? -40.590 -36.861 -6.811 1.00 61.84 218 PHE A O 1
ATOM 1707 N N . ALA A 1 219 ? -39.804 -37.983 -5.022 1.00 67.50 219 ALA A N 1
ATOM 1708 C CA . ALA A 1 219 ? -40.039 -39.323 -5.556 1.00 67.50 219 ALA A CA 1
ATOM 1709 C C . ALA A 1 219 ? -41.520 -39.711 -5.389 1.00 67.50 219 ALA A C 1
ATOM 1711 O O . ALA A 1 219 ? -42.155 -39.277 -4.431 1.00 67.50 219 ALA A O 1
ATOM 1712 N N . GLU A 1 220 ? -42.050 -40.522 -6.309 1.00 63.47 220 GLU A N 1
ATOM 1713 C CA . GLU A 1 220 ? -43.480 -40.876 -6.408 1.00 63.47 220 GLU A CA 1
ATOM 1714 C C . GLU A 1 220 ? -44.003 -41.853 -5.337 1.00 63.47 220 GLU A C 1
ATOM 1716 O O . GLU A 1 220 ? -45.188 -42.161 -5.342 1.00 63.47 220 GLU A O 1
ATOM 1721 N N . ASP A 1 221 ? -43.196 -42.289 -4.368 1.00 59.38 221 ASP A N 1
ATOM 1722 C CA . ASP A 1 221 ? -43.613 -43.343 -3.429 1.00 59.38 221 ASP A CA 1
ATOM 1723 C C . ASP A 1 221 ? -44.067 -42.808 -2.062 1.00 59.38 221 ASP A C 1
ATOM 1725 O O . ASP A 1 221 ? -43.529 -43.163 -1.010 1.00 59.38 221 ASP A O 1
ATOM 1729 N N . THR A 1 222 ? -45.107 -41.976 -2.061 1.00 50.81 222 THR A N 1
ATOM 1730 C CA . THR A 1 222 ? -45.954 -41.802 -0.870 1.00 50.81 222 THR A CA 1
ATOM 1731 C C . THR A 1 222 ? -47.416 -41.980 -1.251 1.00 50.81 222 THR A C 1
ATOM 1733 O O . THR A 1 222 ? -48.075 -41.025 -1.663 1.00 50.81 222 THR A O 1
ATOM 1736 N N . ASP A 1 223 ? -47.900 -43.212 -1.096 1.00 46.19 223 ASP A N 1
ATOM 1737 C CA . ASP A 1 223 ? -49.326 -43.534 -1.070 1.00 46.19 223 ASP A CA 1
ATOM 1738 C C . ASP A 1 223 ? -49.975 -42.929 0.190 1.00 46.19 223 ASP A C 1
ATOM 1740 O O . ASP A 1 223 ? -49.417 -43.017 1.290 1.00 46.19 223 ASP A O 1
ATOM 1744 N N . PHE A 1 224 ? -51.138 -42.294 0.007 1.00 46.44 224 PHE A N 1
ATOM 1745 C CA . PHE A 1 224 ? -51.996 -41.748 1.068 1.00 46.44 224 PHE A CA 1
ATOM 1746 C C . PHE A 1 224 ? -52.931 -42.807 1.658 1.00 46.44 224 PHE A C 1
ATOM 1748 O O . PHE A 1 224 ? -53.475 -43.619 0.874 1.00 46.44 224 PHE A O 1
#

Secondary structure (DSSP, 8-state):
-PPP--BGGGTS-HHHHHHHHHHHHHHS---GGGTTBPPPHHHHHHHHHHHHHHHT-TTSTTTTTTGGG----------------B-TTT--B--GGGTT---SS-HHHHHHHHHHHHHHHHHHHHHTTSSPPPTTS---HHHHHHHHHHHHHHHHHHHHHHHHHHHHHHHHHHHHH-TT---TTS--HHHHHHHHHHHHHHHHHTT-PPP-----PPPS----

pLDDT: mean 80.18, std 18.07, range [35.09, 97.06]

Nearest PDB structures (foldseek):
  1wp8-assembly1_B  TM=6.580E-01  e=6.042E+00  Henipavirus hendraense
  3m3w-assembly1_A  TM=5.831E-01  e=6.385E+00  Mus musculus

Solvent-accessible surface area (backbone atoms only — not comparable to full-atom values): 13552 Å² total; per-residue (Å²): 129,84,76,78,85,49,56,27,68,64,77,32,54,79,68,51,43,57,52,46,38,52,45,34,62,76,74,62,77,48,52,83,93,66,56,54,42,56,68,54,45,67,56,45,51,54,49,52,54,51,50,52,65,65,70,65,46,102,75,62,92,84,62,73,85,56,70,81,74,71,68,73,90,74,89,71,92,70,96,71,94,66,80,47,33,61,14,74,72,69,64,40,41,26,43,56,86,50,46,95,58,93,42,55,50,34,46,35,60,51,43,52,37,35,52,55,44,45,50,50,35,49,51,38,26,46,77,54,67,62,65,77,81,46,101,87,51,92,64,50,72,66,34,53,52,33,46,51,50,35,51,51,48,49,55,52,42,52,52,52,47,54,53,34,53,55,46,27,53,53,47,53,57,49,43,73,76,39,79,87,69,83,61,85,83,33,40,31,31,55,62,19,52,52,54,49,49,50,58,64,53,51,58,69,68,69,76,70,76,79,79,78,81,80,80,83,80,82,76,89,86,72,87,132